Protein 3SL7 (pdb70)

CATH classification: 3.10.580.10

Secondary structure (DSSP, 8-state):
---BGGG--BGGG---B-TTSBHHHHHHHHHHHT-SEEEEE-TT-BEEEEEEHHHHT-----SHHHHHHHHHTTTT-BGGG--BS---EETTSBHHHHHHHHTTSTT-EEEEE-TT-BEEEEEEHHHHHHHHHHHHHT-/---BGGG--BGGG---B-TTSBHHHHHHHHHHHT-SEEEEE-TT-BEEEEEEHHHHT-----SHHHHHHHHHTTTT-BGGG--BS---B-TTSBHHHHHHHHTTSTT-EEEEE-TT-BEEEEEEHHHHHHHHHHHHS--

Radius of gyration: 19.58 Å; Cα contacts (8 Å, |Δi|>4): 532; chains: 2; bounding box: 49×33×56 Å

Nearest PDB structures (foldseek):
  3sl7-assembly1_B  TM=1.000E+00  e=7.148E-30  Arabidopsis thaliana
  2ya3-assembly1_E  TM=7.369E-01  e=1.990E-08  Rattus norvegicus
  2uv4-assembly1_A  TM=7.240E-01  e=1.148E-08  Homo sapiens
  2uv6-assembly1_A-2  TM=7.244E-01  e=2.283E-08  Homo sapiens
  6b1u-assembly2_F  TM=7.411E-01  e=8.433E-08  Homo sapiens

Sequence (278 aa):
TGYTVGDFTPRQNLHVVKPSTSVDDALELLVEKKVTGLPVIDDNWTLVGVVSDYDLLALTWKTFNELQKLISKTYGKVVGDLTPSPLVVRDSTNLEDAARLLLETKFRRLPVVDADGKLIGILTRGNVVRAALQIKRNATGYTVGDFTPRQNLHVVKPSTSVDDALELLVEKKVTGLPVIDDNWTLVGVVSDYDLLALTWKTFNELQKLISKTYGKVVGDLTPSPLVVRDSTNLEDAARLLLETKFRRLPVVDADGKLIGILTRGNVVRAALQIKRNA

InterPro domains:
  IPR000644 CBS domain [PF00571] (79-133)
  IPR000644 CBS domain [PF00571] (173-227)
  IPR000644 CBS domain [PS51371] (83-145)
  IPR000644 CBS domain [PS51371] (177-234)
  IPR000644 CBS domain [SM00116] (88-136)
  IPR000644 CBS domain [SM00116] (180-228)
  IPR046342 CBS domain superfamily [G3DSA:3.10.580.10] (74-234)
  IPR046342 CBS domain superfamily [SSF54631] (74-226)
  IPR051462 CBS domain-containing protein [PTHR48108] (15-233)

Foldseek 3Di:
DAAFQLVFFFPVLADEAEQAAQLVVVVVSCVVSVHFKHFYAHPVQQGFGMAGVCQSQVCPDDDVVSSVVSVVPRPPHGNNVRGTPDAAAERRHHLVVLLVVLVVGPRSKHFYADPRNGGGGIGHNVRSVVVVVVVVVVD/DAAFQLVFFFPVLADEAEQAAQLVVVVVSCVVSVHFKHFYAHPVQQGFGMAGVCQSQDCPDDDVVSSVVSVVPSPPHGNNVRGTPDAAAERRHHLVVLLVVLVVGPRSKHFYAYPVNGGGGIGHNVRSVVVVVVVVVDD

Organism: Arabidopsis thaliana (NCBI:txid3702)

B-factor: mean 43.39, std 17.84, range [3.12, 130.67]

Solvent-accessible surface area: 13903 Å² total

Structure (mmCIF, N/CA/C/O backbone):
data_3SL7
#
_entry.id   3SL7
#
_cell.length_a   73.045
_cell.length_b   73.045
_cell.length_c   253.453
_cell.angle_alpha   90.00
_cell.angle_beta   90.00
_cell.angle_gamma   120.00
#
_symmetry.space_group_name_H-M   'P 65 2 2'
#
loop_
_entity.id
_entity.type
_entity.pdbx_description
1 polymer 'CBS domain-containing protein CBSX2'
2 non-polymer 'ACETATE ION'
3 non-polymer GLYCEROL
4 water water
#
loop_
_atom_site.group_PDB
_atom_site.id
_atom_site.type_symbol
_atom_site.label_atom_id
_atom_site.label_alt_id
_atom_site.label_comp_id
_atom_site.label_asym_id
_atom_site.label_entity_id
_atom_site.label_seq_id
_atom_site.pdbx_PDB_ins_code
_atom_site.Cartn_x
_atom_site.Cartn_y
_atom_site.Cartn_z
_atom_site.occupancy
_atom_site.B_iso_or_equiv
_atom_site.auth_seq_id
_atom_site.auth_comp_id
_atom_site.auth_asym_id
_atom_site.auth_atom_id
_atom_site.pdbx_PDB_model_num
ATOM 1 N N . THR A 1 2 ? 33.111 25.653 89.708 1.00 53.22 75 THR A N 1
ATOM 2 C CA . THR A 1 2 ? 31.773 26.032 89.278 1.00 63.43 75 THR A CA 1
ATOM 3 C C . THR A 1 2 ? 30.857 26.367 90.447 1.00 64.24 75 THR A C 1
ATOM 4 O O . THR A 1 2 ? 30.723 25.578 91.384 1.00 66.56 75 THR A O 1
ATOM 5 N N . GLY A 1 3 ? 30.218 27.536 90.384 1.00 52.76 76 GLY A N 1
ATOM 6 C CA . GLY A 1 3 ? 29.354 28.017 91.455 1.00 32.02 76 GLY A CA 1
ATOM 7 C C . GLY A 1 3 ? 30.056 29.124 92.226 1.00 43.78 76 GLY A C 1
ATOM 8 O O . GLY A 1 3 ? 31.206 29.468 91.940 1.00 35.65 76 GLY A O 1
ATOM 9 N N . TYR A 1 4 ? 29.384 29.685 93.221 1.00 39.16 77 TYR A N 1
ATOM 10 C CA . TYR A 1 4 ? 29.997 30.756 93.999 1.00 36.41 77 TYR A CA 1
ATOM 11 C C . TYR A 1 4 ? 31.118 30.254 94.918 1.00 30.58 77 TYR A C 1
ATOM 12 O O . TYR A 1 4 ? 31.228 29.062 95.197 1.00 27.82 77 TYR A O 1
ATOM 21 N N . THR A 1 5 ? 31.962 31.173 95.366 1.00 25.86 78 THR A N 1
ATOM 22 C CA . THR A 1 5 ? 33.072 30.813 96.224 1.00 27.63 78 THR A CA 1
ATOM 23 C C . THR A 1 5 ? 33.018 31.631 97.524 1.00 30.39 78 THR A C 1
ATOM 24 O O . THR A 1 5 ? 32.323 32.645 97.610 1.00 23.50 78 THR A O 1
ATOM 28 N N . VAL A 1 6 ? 33.762 31.192 98.528 1.00 26.39 79 VAL A N 1
ATOM 29 C CA . VAL A 1 6 ? 33.839 31.927 99.784 1.00 19.59 79 VAL A CA 1
ATOM 30 C C . VAL A 1 6 ? 34.162 33.400 99.532 1.00 28.78 79 VAL A C 1
ATOM 31 O O . VAL A 1 6 ? 33.549 34.287 100.117 1.00 24.86 79 VAL A O 1
ATOM 35 N N . GLY A 1 7 ? 35.118 33.663 98.645 1.00 30.92 80 GLY A N 1
ATOM 36 C CA . GLY A 1 7 ? 35.573 35.025 98.426 1.00 27.77 80 GLY A CA 1
ATOM 37 C C . GLY A 1 7 ? 34.474 35.970 97.993 1.00 22.45 80 GLY A C 1
ATOM 38 O O . GLY A 1 7 ? 34.567 37.184 98.178 1.00 30.28 80 GLY A O 1
ATOM 39 N N . ASP A 1 8 ? 33.429 35.408 97.400 1.00 24.84 81 ASP A N 1
ATOM 40 C CA . ASP A 1 8 ? 32.309 36.210 96.911 1.00 29.74 81 ASP A CA 1
ATOM 41 C C . ASP A 1 8 ? 31.433 36.759 98.039 1.00 39.82 81 ASP A C 1
ATOM 42 O O . ASP A 1 8 ? 30.735 37.756 97.850 1.00 28.28 81 ASP A O 1
ATOM 47 N N . PHE A 1 9 ? 31.454 36.110 99.199 1.00 30.32 82 PHE A N 1
ATOM 48 C CA . PHE A 1 9 ? 30.511 36.465 100.270 1.00 25.63 82 PHE A CA 1
ATOM 49 C C . PHE A 1 9 ? 31.087 36.553 101.675 1.00 30.86 82 PHE A C 1
ATOM 50 O O . PHE A 1 9 ? 30.361 36.831 102.624 1.00 29.48 82 PHE A O 1
ATOM 66 N N . THR A 1 11 ? 33.203 37.860 105.005 1.00 24.02 84 THR A N 1
ATOM 67 C CA . THR A 1 11 ? 33.433 39.108 105.694 1.00 21.15 84 THR A CA 1
ATOM 68 C C . THR A 1 11 ? 34.857 39.536 105.406 1.00 27.84 84 THR A C 1
ATOM 69 O O . THR A 1 11 ? 35.797 38.802 105.711 1.00 38.63 84 THR A O 1
ATOM 73 N N . PRO A 1 12 ? 35.023 40.729 104.823 1.00 37.30 85 PRO A N 1
ATOM 74 C CA . PRO A 1 12 ? 36.327 41.296 104.463 1.00 37.05 85 PRO A CA 1
ATOM 75 C C . PRO A 1 12 ? 37.220 41.440 105.685 1.00 36.38 85 PRO A C 1
ATOM 76 O O . PRO A 1 12 ? 36.716 41.546 106.799 1.00 33.03 85 PRO A O 1
ATOM 80 N N . ARG A 1 13 ? 38.528 41.451 105.464 1.00 36.65 86 ARG A N 1
ATOM 81 C CA . ARG A 1 13 ? 39.513 41.644 106.522 1.00 40.69 86 ARG A CA 1
ATOM 82 C C . ARG A 1 13 ? 39.198 42.901 107.330 1.00 44.84 86 ARG A C 1
ATOM 83 O O . ARG A 1 13 ? 39.334 42.912 108.552 1.00 43.26 86 ARG A O 1
ATOM 91 N N . GLN A 1 14 ? 38.770 43.959 106.646 1.00 43.54 87 GLN A N 1
ATOM 92 C CA . GLN A 1 14 ? 38.564 45.248 107.304 1.00 45.14 87 GLN A CA 1
ATOM 93 C C . GLN A 1 14 ? 37.447 45.202 108.336 1.00 42.93 87 GLN A C 1
ATOM 94 O O . GLN A 1 14 ? 37.345 46.089 109.180 1.00 47.39 87 GLN A O 1
ATOM 100 N N . ASN A 1 15 ? 36.620 44.164 108.279 1.00 37.83 88 ASN A N 1
ATOM 101 C CA . ASN A 1 15 ? 35.528 44.034 109.237 1.00 32.56 88 ASN A CA 1
ATOM 102 C C . ASN A 1 15 ? 35.761 42.945 110.279 1.00 44.49 88 ASN A C 1
ATOM 103 O O . ASN A 1 15 ? 34.867 42.622 111.057 1.00 51.02 88 ASN A O 1
ATOM 108 N N . LEU A 1 16 ? 36.967 42.387 110.299 1.00 35.63 89 LEU A N 1
ATOM 109 C CA . LEU A 1 16 ? 37.309 41.374 111.292 1.00 36.88 89 LEU A CA 1
ATOM 110 C C . LEU A 1 16 ? 37.619 42.025 112.624 1.00 43.28 89 LEU A C 1
ATOM 111 O O . LEU A 1 16 ? 38.028 43.188 112.683 1.00 40.67 89 LEU A O 1
ATOM 116 N N . HIS A 1 17 ? 37.415 41.259 113.689 1.00 31.17 90 HIS A N 1
ATOM 117 C CA . HIS A 1 17 ? 37.856 41.655 115.014 1.00 38.62 90 HIS A CA 1
ATOM 118 C C . HIS A 1 17 ? 38.796 40.570 115.502 1.00 42.09 90 HIS A C 1
ATOM 119 O O . HIS A 1 17 ? 38.386 39.427 115.700 1.00 51.44 90 HIS A O 1
ATOM 126 N N . VAL A 1 18 ? 40.068 40.919 115.653 1.00 27.79 91 VAL A N 1
ATOM 127 C CA . VAL A 1 18 ? 41.083 39.927 115.952 1.00 30.67 91 VAL A CA 1
ATOM 128 C C . VAL A 1 18 ? 41.698 40.194 117.307 1.00 36.62 91 VAL A C 1
ATOM 129 O O . VAL A 1 18 ? 41.684 41.325 117.790 1.00 29.39 91 VAL A O 1
ATOM 133 N N . VAL A 1 19 ? 42.215 39.136 117.922 1.00 25.76 92 VAL A N 1
ATOM 134 C CA . VAL A 1 19 ? 43.084 39.267 119.091 1.00 31.01 92 VAL A CA 1
ATOM 135 C C . VAL A 1 19 ? 44.329 38.431 118.843 1.00 34.11 92 VAL A C 1
ATOM 136 O O . VAL A 1 19 ? 44.418 37.726 117.836 1.00 34.07 92 VAL A O 1
ATOM 140 N N . LYS A 1 20 ? 45.289 38.509 119.756 1.00 26.99 93 LYS A N 1
ATOM 141 C CA . LYS A 1 20 ? 46.491 37.701 119.668 1.00 32.83 93 LYS A CA 1
ATOM 142 C C . LYS A 1 20 ? 46.558 36.762 120.862 1.00 31.79 93 LYS A C 1
ATOM 143 O O . LYS A 1 20 ? 45.815 36.934 121.813 1.00 30.99 93 LYS A O 1
ATOM 149 N N . PRO A 1 21 ? 47.435 35.750 120.806 1.00 26.43 94 PRO A N 1
ATOM 150 C CA . PRO A 1 21 ? 47.527 34.826 121.936 1.00 28.98 94 PRO A CA 1
ATOM 151 C C . PRO A 1 21 ? 47.914 35.577 123.213 1.00 37.93 94 PRO A C 1
ATOM 152 O O . PRO A 1 21 ? 47.591 35.138 124.311 1.00 32.95 94 PRO A O 1
ATOM 156 N N . SER A 1 22 ? 48.573 36.719 123.058 1.00 34.40 95 SER A N 1
ATOM 157 C CA . SER A 1 22 ? 49.024 37.509 124.204 1.00 41.34 95 SER A CA 1
ATOM 158 C C . SER A 1 22 ? 47.964 38.484 124.714 1.00 37.37 95 SER A C 1
ATOM 159 O O . SER A 1 22 ? 48.138 39.125 125.748 1.00 36.82 95 SER A O 1
ATOM 162 N N . THR A 1 23 ? 46.867 38.607 123.989 1.00 26.09 96 THR A N 1
ATOM 163 C CA . THR A 1 23 ? 45.794 39.503 124.404 1.00 31.05 96 THR A CA 1
ATOM 164 C C . THR A 1 23 ? 45.249 39.018 125.737 1.00 39.20 96 THR A C 1
ATOM 165 O O . THR A 1 23 ? 45.014 37.825 125.913 1.00 33.13 96 THR A O 1
ATOM 169 N N . SER A 1 24 ? 45.054 39.929 126.683 1.00 32.34 97 SER A N 1
ATOM 170 C CA . SER A 1 24 ? 44.522 39.522 127.976 1.00 35.75 97 SER A CA 1
ATOM 171 C C . SER A 1 24 ? 43.083 39.083 127.788 1.00 36.77 97 SER A C 1
ATOM 172 O O . SER A 1 24 ? 42.405 39.543 126.871 1.00 31.50 97 SER A O 1
ATOM 175 N N . VAL A 1 25 ? 42.624 38.179 128.644 1.00 35.24 98 VAL A N 1
ATOM 176 C CA . VAL A 1 25 ? 41.256 37.686 128.562 1.00 37.05 98 VAL A CA 1
ATOM 177 C C . VAL A 1 25 ? 40.274 38.840 128.669 1.00 37.31 98 VAL A C 1
ATOM 178 O O . VAL A 1 25 ? 39.273 38.884 127.949 1.00 33.46 98 VAL A O 1
ATOM 182 N N . ASP A 1 26 ? 40.590 39.786 129.548 1.00 35.09 99 ASP A N 1
ATOM 183 C CA . ASP A 1 26 ? 39.750 40.958 129.786 1.00 44.43 99 ASP A CA 1
ATOM 184 C C . ASP A 1 26 ? 39.584 41.791 128.528 1.00 34.53 99 ASP A C 1
ATOM 185 O O . ASP A 1 26 ? 38.472 42.204 128.186 1.00 39.60 99 ASP A O 1
ATOM 190 N N . ASP A 1 27 ? 40.693 42.057 127.844 1.00 34.25 100 ASP A N 1
ATOM 191 C CA . ASP A 1 27 ? 40.621 42.837 126.617 1.00 39.77 100 ASP A CA 1
ATOM 192 C C . ASP A 1 27 ? 39.862 42.108 125.515 1.00 38.30 100 ASP A C 1
ATOM 193 O O . ASP A 1 27 ? 39.135 42.737 124.750 1.00 35.17 100 ASP A O 1
ATOM 198 N N . ALA A 1 28 ? 40.040 40.790 125.429 1.00 36.20 101 ALA A N 1
ATOM 199 C CA . ALA A 1 28 ? 39.297 39.986 124.467 1.00 35.80 101 ALA A CA 1
ATOM 200 C C . ALA A 1 28 ? 37.799 40.050 124.779 1.00 39.53 101 ALA A C 1
ATOM 201 O O . ALA A 1 28 ? 36.980 40.233 123.884 1.00 32.09 101 ALA A O 1
ATOM 203 N N . LEU A 1 29 ? 37.442 39.903 126.051 1.00 35.12 102 LEU A N 1
ATOM 204 C CA . LEU A 1 29 ? 36.044 40.031 126.459 1.00 34.11 102 LEU A CA 1
ATOM 205 C C . LEU A 1 29 ? 35.487 41.398 126.077 1.00 37.93 102 LEU A C 1
ATOM 206 O O . LEU A 1 29 ? 34.383 41.495 125.549 1.00 36.96 102 LEU A O 1
ATOM 211 N N . GLU A 1 30 ? 36.260 42.452 126.335 1.00 34.65 103 GLU A N 1
ATOM 212 C CA . GLU A 1 30 ? 35.832 43.812 126.005 1.00 43.49 103 GLU A CA 1
ATOM 213 C C . GLU A 1 30 ? 35.568 43.952 124.503 1.00 34.49 103 GLU A C 1
ATOM 214 O O . GLU A 1 30 ? 34.577 44.558 124.085 1.00 36.10 103 GLU A O 1
ATOM 220 N N . LEU A 1 31 ? 36.466 43.387 123.704 1.00 38.84 104 LEU A N 1
ATOM 221 C CA . LEU A 1 31 ? 36.344 43.421 122.250 1.00 34.06 104 LEU A CA 1
ATOM 222 C C . LEU A 1 31 ? 35.106 42.664 121.799 1.00 31.28 104 LEU A C 1
ATOM 223 O O . LEU A 1 31 ? 34.376 43.122 120.911 1.00 29.79 104 LEU A O 1
ATOM 228 N N . LEU A 1 32 ? 34.872 41.498 122.404 1.00 31.40 105 LEU A N 1
ATOM 229 C CA . LEU A 1 32 ? 33.666 40.729 122.107 1.00 36.78 105 LEU A CA 1
ATOM 230 C C . LEU A 1 32 ? 32.424 41.572 122.314 1.00 44.20 105 LEU A C 1
ATOM 231 O O . LEU A 1 32 ? 31.582 41.646 121.429 1.00 34.89 105 LEU A O 1
ATOM 236 N N . VAL A 1 33 ? 32.312 42.202 123.481 1.00 33.32 106 VAL A N 1
ATOM 237 C CA . VAL A 1 33 ? 31.093 42.922 123.840 1.00 40.32 106 VAL A CA 1
ATOM 238 C C . VAL A 1 33 ? 30.962 44.233 123.073 1.00 34.37 106 VAL A C 1
ATOM 239 O O . VAL A 1 33 ? 29.860 44.634 122.718 1.00 41.26 106 VAL A O 1
ATOM 243 N N . GLU A 1 34 ? 32.079 44.896 122.802 1.00 26.99 107 GLU A N 1
ATOM 244 C CA . GLU A 1 34 ? 32.032 46.131 122.022 1.00 41.06 107 GLU A CA 1
ATOM 245 C C . GLU A 1 34 ? 31.692 45.891 120.552 1.00 46.24 107 GLU A C 1
ATOM 246 O O . GLU A 1 34 ? 30.912 46.639 119.959 1.00 33.55 107 GLU A O 1
ATOM 252 N N . LYS A 1 35 ? 32.277 44.853 119.963 1.00 32.78 108 LYS A N 1
ATOM 253 C CA . LYS A 1 35 ? 32.012 44.560 118.557 1.00 35.84 108 LYS A CA 1
ATOM 254 C C . LYS A 1 35 ? 30.769 43.689 118.405 1.00 35.36 108 LYS A C 1
ATOM 255 O O . LYS A 1 35 ? 30.322 43.425 117.306 1.00 33.05 108 LYS A O 1
ATOM 261 N N . LYS A 1 36 ? 30.209 43.256 119.528 1.00 33.06 109 LYS A N 1
ATOM 262 C CA . LYS A 1 36 ? 28.989 42.460 119.529 1.00 34.96 109 LYS A CA 1
ATOM 263 C C . LYS A 1 36 ? 29.160 41.161 118.748 1.00 35.20 109 LYS A C 1
ATOM 264 O O . LYS A 1 36 ? 28.312 40.764 117.957 1.00 33.13 109 LYS A O 1
ATOM 270 N N . VAL A 1 37 ? 30.276 40.493 118.978 1.00 27.52 110 VAL A N 1
ATOM 271 C CA . VAL A 1 37 ? 30.465 39.153 118.445 1.00 24.86 110 VAL A CA 1
ATOM 272 C C . VAL A 1 37 ? 30.696 38.178 119.591 1.00 42.47 110 VAL A C 1
ATOM 273 O O . VAL A 1 37 ? 30.982 38.592 120.715 1.00 34.27 110 VAL A O 1
ATOM 277 N N . THR A 1 38 ? 30.573 36.885 119.311 1.00 33.50 111 THR A N 1
ATOM 278 C CA . THR A 1 38 ? 30.750 35.889 120.357 1.00 37.92 111 THR A CA 1
ATOM 279 C C . THR A 1 38 ? 32.035 35.096 120.173 1.00 37.06 111 THR A C 1
ATOM 280 O O . THR A 1 38 ? 32.383 34.270 121.013 1.00 32.32 111 THR A O 1
ATOM 284 N N . GLY A 1 39 ? 32.734 35.337 119.065 1.00 24.73 112 GLY A N 1
ATOM 285 C CA . GLY A 1 39 ? 33.982 34.649 118.821 1.00 24.19 112 GLY A CA 1
ATOM 286 C C . GLY A 1 39 ? 34.934 35.528 118.049 1.00 28.18 112 GLY A C 1
ATOM 287 O O . GLY A 1 39 ? 34.516 36.468 117.374 1.00 25.39 112 GLY A O 1
ATOM 288 N N . LEU A 1 40 ? 36.218 35.219 118.157 1.00 26.13 113 LEU A N 1
ATOM 289 C CA . LEU A 1 40 ? 37.261 36.038 117.551 1.00 27.94 113 LEU A CA 1
ATOM 290 C C . LEU A 1 40 ? 38.339 35.161 116.964 1.00 23.24 113 LEU A C 1
ATOM 291 O O . LEU A 1 40 ? 38.776 34.203 117.610 1.00 28.31 113 LEU A O 1
ATOM 296 N N . PRO A 1 41 ? 38.795 35.494 115.747 1.00 29.94 114 PRO A N 1
ATOM 297 C CA . PRO A 1 41 ? 39.985 34.825 115.234 1.00 28.71 114 PRO A CA 1
ATOM 298 C C . PRO A 1 41 ? 41.191 35.333 115.996 1.00 34.44 114 PRO A C 1
ATOM 299 O O . PRO A 1 41 ? 41.239 36.502 116.388 1.00 25.79 114 PRO A O 1
ATOM 303 N N . VAL A 1 42 ? 42.154 34.453 116.227 1.00 27.54 115 VAL A N 1
ATOM 304 C CA . VAL A 1 42 ? 43.392 34.850 116.868 1.00 24.88 115 VAL A CA 1
ATOM 305 C C . VAL A 1 42 ? 44.510 34.832 115.838 1.00 28.89 115 VAL A C 1
ATOM 306 O O . VAL A 1 42 ? 44.708 33.829 115.150 1.00 27.50 115 VAL A O 1
ATOM 310 N N . ILE A 1 43 ? 45.226 35.942 115.722 1.00 26.23 116 ILE A N 1
ATOM 311 C CA . ILE A 1 43 ? 46.352 36.040 114.807 1.00 33.27 116 ILE A CA 1
ATOM 312 C C . ILE A 1 43 ? 47.636 36.292 115.583 1.00 41.81 116 ILE A C 1
ATOM 313 O O . ILE A 1 43 ? 47.588 36.618 116.772 1.00 35.61 116 ILE A O 1
ATOM 318 N N . ASP A 1 44 ? 48.782 36.135 114.921 1.00 29.78 117 ASP A N 1
ATOM 319 C CA . ASP A 1 44 ? 50.029 36.593 115.505 1.00 35.49 117 ASP A CA 1
ATOM 320 C C . ASP A 1 44 ? 50.351 37.964 114.951 1.00 35.89 117 ASP A C 1
ATOM 321 O O . ASP A 1 44 ? 49.556 38.547 114.208 1.00 38.66 117 ASP A O 1
ATOM 326 N N . ASP A 1 45 ? 51.524 38.473 115.302 1.00 39.49 118 ASP A N 1
ATOM 327 C CA . ASP A 1 45 ? 51.922 39.825 114.930 1.00 46.08 118 ASP A CA 1
ATOM 328 C C . ASP A 1 45 ? 51.909 40.076 113.413 1.00 56.10 118 ASP A C 1
ATOM 329 O O . ASP A 1 45 ? 51.795 41.220 112.969 1.00 62.77 118 ASP A O 1
ATOM 334 N N . ASN A 1 46 ? 52.010 39.011 112.621 1.00 33.99 1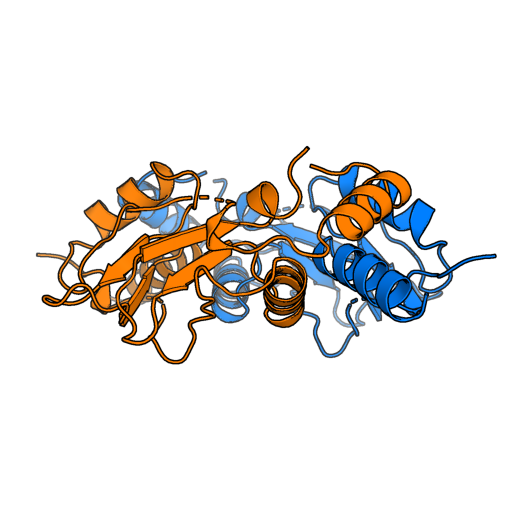19 ASN A N 1
ATOM 335 C CA . ASN A 1 46 ? 52.057 39.138 111.163 1.00 54.15 119 ASN A CA 1
ATOM 336 C C . ASN A 1 46 ? 50.745 38.758 110.476 1.00 51.88 119 ASN A C 1
ATOM 337 O O . ASN A 1 46 ? 50.708 38.533 109.270 1.00 39.31 119 ASN A O 1
ATOM 342 N N . TRP A 1 47 ? 49.673 38.682 111.255 1.00 35.41 120 TRP A N 1
ATOM 343 C CA . TRP A 1 47 ? 48.351 38.366 110.728 1.00 29.81 120 TRP A CA 1
ATOM 344 C C . TRP A 1 47 ? 48.195 36.920 110.286 1.00 28.21 120 TRP A C 1
ATOM 345 O O . TRP A 1 47 ? 47.209 36.567 109.650 1.00 32.42 120 TRP A O 1
ATOM 356 N N . THR A 1 48 ? 49.158 36.081 110.650 1.00 30.32 121 THR A N 1
ATOM 357 C CA . THR A 1 48 ? 48.983 34.646 110.486 1.00 34.33 121 THR A CA 1
ATOM 358 C C . THR A 1 48 ? 47.887 34.180 111.431 1.00 36.00 121 THR A C 1
ATOM 359 O O . THR A 1 48 ? 47.907 34.500 112.629 1.00 32.61 121 THR A O 1
ATOM 363 N N . LEU A 1 49 ? 46.920 33.442 110.894 1.00 25.73 122 LEU A N 1
ATOM 364 C CA . LEU A 1 49 ? 45.828 32.911 111.702 1.00 32.76 122 LEU A CA 1
ATOM 365 C C . LEU A 1 49 ? 46.402 31.795 112.563 1.00 36.74 122 LEU A C 1
ATOM 366 O O . LEU A 1 49 ? 46.972 30.840 112.042 1.00 28.02 122 LEU A O 1
ATOM 371 N N . VAL A 1 50 ? 46.300 31.927 113.883 1.00 25.46 123 VAL A N 1
ATOM 372 C CA . VAL A 1 50 ? 46.864 30.908 114.769 1.00 22.88 123 VAL A CA 1
ATOM 373 C C . VAL A 1 50 ? 45.809 30.159 115.584 1.00 27.39 123 VAL A C 1
ATOM 374 O O . VAL A 1 50 ? 46.082 29.097 116.147 1.00 24.98 123 VAL A O 1
ATOM 378 N N . GLY A 1 51 ? 44.603 30.709 115.637 1.00 25.00 124 GLY A N 1
ATOM 379 C CA . GLY A 1 51 ? 43.544 30.089 116.401 1.00 25.12 124 GLY A CA 1
ATOM 380 C C . GLY A 1 51 ? 42.261 30.877 116.379 1.00 21.55 124 GLY A C 1
ATOM 381 O O . GLY A 1 51 ? 42.132 31.878 115.680 1.00 25.82 124 GLY A O 1
ATOM 382 N N . VAL A 1 52 ? 41.292 30.383 117.133 1.00 19.28 125 VAL A N 1
ATOM 383 C CA . VAL A 1 52 ? 40.024 31.064 117.311 1.00 21.35 125 VAL A CA 1
ATOM 384 C C . VAL A 1 52 ? 39.676 30.953 118.786 1.00 31.90 125 VAL A C 1
ATOM 385 O O . VAL A 1 52 ? 40.108 30.019 119.466 1.00 30.07 125 VAL A O 1
ATOM 389 N N . VAL A 1 53 ? 38.901 31.907 119.285 1.00 25.79 126 VAL A N 1
ATOM 390 C CA . VAL A 1 53 ? 38.513 31.892 120.698 1.00 26.61 126 VAL A CA 1
ATOM 391 C C . VAL A 1 53 ? 37.111 32.453 120.822 1.00 27.46 126 VAL A C 1
ATOM 392 O O . VAL A 1 53 ? 36.744 33.387 120.103 1.00 29.58 126 VAL A O 1
ATOM 396 N N . SER A 1 54 ? 36.314 31.847 121.697 1.00 25.91 127 SER A N 1
ATOM 397 C CA . SER A 1 54 ? 34.927 32.236 121.864 1.00 30.97 127 SER A CA 1
ATOM 398 C C . SER A 1 54 ? 34.625 32.711 123.260 1.00 30.01 127 SER A C 1
ATOM 399 O O . SER A 1 54 ? 35.424 32.499 124.173 1.00 31.42 127 SER A O 1
ATOM 402 N N . ASP A 1 55 ? 33.458 33.333 123.430 1.00 33.93 128 ASP A N 1
ATOM 403 C CA . ASP A 1 55 ? 33.005 33.721 124.765 1.00 36.43 128 ASP A CA 1
ATOM 404 C C . ASP A 1 55 ? 32.987 32.514 125.711 1.00 37.91 128 ASP A C 1
ATOM 405 O O . ASP A 1 55 ? 33.363 32.638 126.865 1.00 38.20 128 ASP A O 1
ATOM 410 N N . TYR A 1 56 ? 32.579 31.350 125.209 1.00 41.27 129 TYR A N 1
ATOM 411 C CA . TYR A 1 56 ? 32.531 30.134 126.024 1.00 39.53 129 TYR A CA 1
ATOM 412 C C . TYR A 1 56 ? 33.920 29.672 126.486 1.00 43.31 129 TYR A C 1
ATOM 413 O O . TYR A 1 56 ? 34.043 28.948 127.473 1.00 46.44 129 TYR A O 1
ATOM 422 N N . ASP A 1 57 ? 34.963 30.100 125.785 1.00 26.31 130 ASP A N 1
ATOM 423 C CA . ASP A 1 57 ? 36.330 29.785 126.191 1.00 26.05 130 ASP A CA 1
ATOM 424 C C . ASP A 1 57 ? 36.798 30.767 127.247 1.00 32.00 130 ASP A C 1
ATOM 425 O O . ASP A 1 57 ? 37.411 30.383 128.239 1.00 36.93 130 ASP A O 1
ATOM 430 N N . LEU A 1 58 ? 36.514 32.044 127.014 1.00 29.94 131 LEU A N 1
ATOM 431 C CA . LEU A 1 58 ? 36.979 33.112 127.884 1.00 40.94 131 LEU A CA 1
ATOM 432 C C . LEU A 1 58 ? 36.263 33.119 129.237 1.00 41.52 131 LEU A C 1
ATOM 433 O O . LEU A 1 58 ? 36.819 33.576 130.232 1.00 37.38 131 LEU A O 1
ATOM 438 N N . LEU A 1 59 ? 35.039 32.598 129.284 1.00 34.31 132 LEU A N 1
ATOM 439 C CA . LEU A 1 59 ? 34.255 32.630 130.522 1.00 36.18 132 LEU A CA 1
ATOM 440 C C . LEU A 1 59 ? 33.947 31.239 131.066 1.00 35.18 132 LEU A C 1
ATOM 441 O O . LEU A 1 59 ? 32.929 31.032 131.712 1.00 71.19 132 LEU A O 1
ATOM 446 N N . ALA A 1 60 ? 34.826 30.284 130.783 1.00 44.80 133 ALA A N 1
ATOM 447 C CA . ALA A 1 60 ? 34.620 28.923 131.233 1.00 56.62 133 ALA A CA 1
ATOM 448 C C . ALA A 1 60 ? 34.970 28.827 132.707 1.00 75.19 133 ALA A C 1
ATOM 449 O O . ALA A 1 60 ? 34.086 28.627 133.543 1.00 68.49 133 ALA A O 1
ATOM 451 N N . LEU A 1 61 ? 36.258 28.995 133.008 1.00 91.61 134 LEU A N 1
ATOM 452 C CA . LEU A 1 61 ? 36.801 28.890 134.368 1.00 108.93 134 LEU A CA 1
ATOM 453 C C . LEU A 1 61 ? 35.780 28.457 135.423 1.00 107.78 134 LEU A C 1
ATOM 454 O O . LEU A 1 61 ? 35.851 27.348 135.957 1.00 97.72 134 LEU A O 1
ATOM 456 N N . THR A 1 81 ? 29.134 28.276 131.023 1.00 51.59 154 THR A N 1
ATOM 457 C CA . THR A 1 81 ? 27.984 29.161 130.844 1.00 77.69 154 THR A CA 1
ATOM 458 C C . THR A 1 81 ? 27.480 29.710 132.178 1.00 79.36 154 THR A C 1
ATOM 459 O O . THR A 1 81 ? 26.844 28.990 132.949 1.00 80.15 154 THR A O 1
ATOM 463 N N . TRP A 1 82 ? 27.774 30.981 132.451 1.00 61.74 155 TRP A N 1
ATOM 464 C CA . TRP A 1 82 ? 27.244 31.646 133.642 1.00 56.44 155 TRP A CA 1
ATOM 465 C C . TRP A 1 82 ? 25.722 31.743 133.574 1.00 51.42 155 TRP A C 1
ATOM 466 O O . TRP A 1 82 ? 25.154 31.958 132.501 1.00 58.25 155 TRP A O 1
ATOM 477 N N . LYS A 1 83 ? 25.066 31.580 134.718 1.00 46.41 156 LYS A N 1
ATOM 478 C CA . LYS A 1 83 ? 23.608 31.557 134.761 1.00 57.01 156 LYS A CA 1
ATOM 479 C C . LYS A 1 83 ? 23.025 32.663 135.637 1.00 65.28 156 LYS A C 1
ATOM 480 O O . LYS A 1 83 ? 21.818 32.916 135.614 1.00 56.84 156 LYS A O 1
ATOM 486 N N . THR A 1 84 ? 23.885 33.318 136.409 1.00 45.62 157 THR A N 1
ATOM 487 C CA . THR A 1 84 ? 23.471 34.467 137.195 1.00 36.32 157 THR A CA 1
ATOM 488 C C . THR A 1 84 ? 24.545 35.531 137.128 1.00 40.85 157 THR A C 1
ATOM 489 O O . THR A 1 84 ? 25.696 35.233 136.826 1.00 44.23 157 THR A O 1
ATOM 493 N N . PHE A 1 85 ? 24.181 36.768 137.449 1.00 32.11 158 PHE A N 1
ATOM 494 C CA . PHE A 1 85 ? 25.162 37.844 137.465 1.00 26.70 158 PHE A CA 1
ATOM 495 C C . PHE A 1 85 ? 26.279 37.590 138.473 1.00 35.50 158 PHE A C 1
ATOM 496 O O . PHE A 1 85 ? 27.450 37.901 138.224 1.00 31.98 158 PHE A O 1
ATOM 504 N N . ASN A 1 86 ? 25.925 37.035 139.627 1.00 28.04 159 ASN A N 1
ATOM 505 C CA . ASN A 1 86 ? 26.943 36.717 140.615 1.00 31.42 159 ASN A CA 1
ATOM 506 C C . ASN A 1 86 ? 27.982 35.717 140.094 1.00 35.67 159 ASN A C 1
ATOM 507 O O . ASN A 1 86 ? 29.181 35.893 140.313 1.00 34.18 159 ASN A O 1
ATOM 512 N N . GLU A 1 87 ? 27.525 34.680 139.392 1.00 41.35 160 GLU A N 1
ATOM 513 C CA . GLU A 1 87 ? 28.435 33.697 138.801 1.00 41.49 160 GLU A CA 1
ATOM 514 C C . GLU A 1 87 ? 29.317 34.364 137.758 1.00 35.60 160 GLU A C 1
ATOM 515 O O . GLU A 1 87 ? 30.508 34.085 137.661 1.00 41.04 160 GLU A O 1
ATOM 521 N N . LEU A 1 88 ? 28.716 35.258 136.986 1.00 36.80 161 LEU A N 1
ATOM 522 C CA . LEU A 1 88 ? 29.441 36.001 135.966 1.00 38.81 161 LEU A CA 1
ATOM 523 C C . LEU A 1 88 ? 30.543 36.848 136.589 1.00 45.75 161 LEU A C 1
ATOM 524 O O . LEU A 1 88 ? 31.680 36.854 136.110 1.00 39.68 161 LEU A O 1
ATOM 529 N N . GLN A 1 89 ? 30.211 37.566 137.658 1.00 37.83 162 GLN A N 1
ATOM 530 C CA . GLN A 1 89 ? 31.210 38.380 138.344 1.00 34.72 162 GLN A CA 1
ATOM 531 C C . GLN A 1 89 ? 32.344 37.523 138.894 1.00 41.21 162 GLN A C 1
ATOM 532 O O . GLN A 1 89 ? 33.507 37.933 138.880 1.00 43.36 162 GLN A O 1
ATOM 538 N N . LYS A 1 90 ? 32.007 36.333 139.383 1.00 40.56 163 LYS A N 1
ATOM 539 C CA . LYS A 1 90 ? 33.038 35.404 139.836 1.00 37.75 163 LYS A CA 1
ATOM 540 C C . LYS A 1 90 ? 33.987 35.083 138.689 1.00 53.48 163 LYS A C 1
ATOM 541 O O . LYS A 1 90 ? 35.203 35.102 138.859 1.00 50.03 163 LYS A O 1
ATOM 547 N N . LEU A 1 91 ? 33.427 34.787 137.521 1.00 47.76 164 LEU A N 1
ATOM 548 C CA . LEU A 1 91 ? 34.234 34.466 136.348 1.00 39.04 164 LEU A CA 1
ATOM 549 C C . LEU A 1 91 ? 35.091 35.659 135.975 1.00 44.02 164 LEU A C 1
ATOM 550 O O . LEU A 1 91 ? 36.302 35.535 135.784 1.00 50.38 164 LEU A O 1
ATOM 555 N N . ILE A 1 92 ? 34.459 36.823 135.875 1.00 36.93 165 ILE A N 1
ATOM 556 C CA . ILE A 1 92 ? 35.182 38.027 135.491 1.00 37.65 165 ILE A CA 1
ATOM 557 C C . ILE A 1 92 ? 36.328 38.302 136.462 1.00 49.71 165 ILE A C 1
ATOM 558 O O . ILE A 1 92 ? 37.384 38.784 136.063 1.00 55.17 165 ILE A O 1
ATOM 563 N N . SER A 1 93 ? 36.128 37.985 137.736 1.00 49.99 166 SER A N 1
ATOM 564 C CA . SER A 1 93 ? 37.166 38.259 138.728 1.00 46.73 166 SER A CA 1
ATOM 565 C C . SER A 1 93 ? 38.394 37.382 138.503 1.00 65.73 166 SER A C 1
ATOM 566 O O . SER A 1 93 ? 39.519 37.792 138.783 1.00 86.47 166 SER A O 1
ATOM 569 N N . LYS A 1 94 ? 38.174 36.183 137.974 1.00 51.26 167 LYS A N 1
ATOM 570 C CA . LYS A 1 94 ? 39.249 35.210 137.792 1.00 52.49 167 LYS A CA 1
ATOM 571 C C . LYS A 1 94 ? 39.981 35.302 136.447 1.00 66.86 167 LYS A C 1
ATOM 572 O O . LYS A 1 94 ? 40.845 34.469 136.157 1.00 65.26 167 LYS A O 1
ATOM 578 N N . THR A 1 95 ? 39.645 36.311 135.640 1.00 50.62 168 THR A N 1
ATOM 579 C CA . THR A 1 95 ? 40.248 36.489 134.316 1.00 51.19 168 THR A CA 1
ATOM 580 C C . THR A 1 95 ? 41.593 37.205 134.388 1.00 50.74 168 THR A C 1
ATOM 581 O O . THR A 1 95 ? 42.417 37.105 133.474 1.00 57.93 168 THR A O 1
ATOM 585 N N . TYR A 1 96 ? 41.803 37.942 135.472 1.00 50.97 169 TYR A N 1
ATOM 586 C CA . TYR A 1 96 ? 43.032 38.710 135.650 1.00 54.48 169 TYR A CA 1
ATOM 587 C C . TYR A 1 96 ? 44.290 37.870 135.433 1.00 53.38 169 TYR A C 1
ATOM 588 O O . TYR A 1 96 ? 44.399 36.754 135.938 1.00 51.26 169 TYR A O 1
ATOM 597 N N . GLY A 1 97 ? 45.235 38.416 134.673 1.00 50.53 170 GLY A N 1
ATOM 598 C CA . GLY A 1 97 ? 46.479 37.726 134.411 1.00 52.23 170 GLY A CA 1
ATOM 599 C C . GLY A 1 97 ? 46.373 36.594 133.404 1.00 52.94 170 GLY A C 1
ATOM 600 O O . GLY A 1 97 ? 47.385 36.000 133.065 1.00 43.85 170 GLY A O 1
ATOM 601 N N . LYS A 1 98 ? 45.168 36.279 132.933 1.00 43.48 171 LYS A N 1
ATOM 602 C CA . LYS A 1 98 ? 45.029 35.207 131.945 1.00 39.97 171 LYS A CA 1
ATOM 603 C C . LYS A 1 98 ? 45.083 35.775 130.536 1.00 46.60 171 LYS A C 1
ATOM 604 O O . LYS A 1 98 ? 44.736 36.939 130.320 1.00 31.74 171 LYS A O 1
ATOM 610 N N . VAL A 1 99 ? 45.534 34.959 129.587 1.00 34.99 172 VAL A N 1
ATOM 611 C CA . VAL A 1 99 ? 45.634 35.407 128.200 1.00 34.16 172 VAL A CA 1
ATOM 612 C C . VAL A 1 99 ? 44.881 34.502 127.228 1.00 43.21 172 VAL A C 1
ATOM 613 O O . VAL A 1 99 ? 44.609 33.337 127.516 1.00 32.75 172 VAL A O 1
ATOM 617 N N . VAL A 1 100 ? 44.576 35.047 126.057 1.00 30.80 173 VAL A N 1
ATOM 618 C CA . VAL A 1 100 ? 43.848 34.308 125.033 1.00 33.08 173 VAL A CA 1
ATOM 619 C C . VAL A 1 100 ? 44.551 33.005 124.671 1.00 30.54 173 VAL A C 1
ATOM 620 O O . VAL A 1 100 ? 43.910 31.973 124.562 1.00 33.10 173 VAL A O 1
ATOM 624 N N . GLY A 1 101 ? 45.865 33.063 124.476 1.00 28.99 174 GLY A N 1
ATOM 625 C CA . GLY A 1 101 ? 46.630 31.890 124.098 1.00 32.19 174 GLY A CA 1
ATOM 626 C C . GLY A 1 101 ? 46.264 30.648 124.897 1.00 47.56 174 GLY A C 1
ATOM 627 O O . GLY A 1 101 ? 46.144 29.567 124.336 1.00 30.86 174 GLY A O 1
ATOM 628 N N . ASP A 1 102 ? 46.085 30.786 126.210 1.00 30.51 175 ASP A N 1
ATOM 629 C CA . ASP A 1 102 ? 45.795 29.620 127.037 1.00 26.51 175 ASP A CA 1
ATOM 630 C C . ASP A 1 102 ? 44.443 28.994 126.697 1.00 32.65 175 ASP A C 1
ATOM 631 O O . ASP A 1 102 ? 44.259 27.786 126.844 1.00 29.43 175 ASP A O 1
ATOM 636 N N . LEU A 1 103 ? 43.503 29.809 126.231 1.00 25.32 176 LEU A N 1
ATOM 637 C CA . LEU A 1 103 ? 42.101 29.395 126.158 1.00 31.05 176 LEU A CA 1
ATOM 638 C C . LEU A 1 103 ? 41.615 29.166 124.741 1.00 27.29 176 LEU A C 1
ATOM 639 O O . LEU A 1 103 ? 40.511 28.672 124.524 1.00 25.21 176 LEU A O 1
ATOM 652 N N . THR A 1 105 ? 41.485 27.904 120.666 1.00 26.86 178 THR A N 1
ATOM 653 C CA . THR A 1 105 ? 41.569 26.671 119.917 1.00 28.14 178 THR A CA 1
ATOM 654 C C . THR A 1 105 ? 42.529 26.926 118.779 1.00 27.85 178 THR A C 1
ATOM 655 O O . THR A 1 105 ? 42.261 27.756 117.912 1.00 32.97 178 THR A O 1
ATOM 659 N N . PRO A 1 106 ? 43.673 26.235 118.794 1.00 26.25 179 PRO A N 1
ATOM 660 C CA . PRO A 1 106 ? 44.700 26.478 117.793 1.00 32.43 179 PRO A CA 1
ATOM 661 C C . PRO A 1 106 ? 44.355 25.734 116.497 1.00 28.86 179 PRO A C 1
ATOM 662 O O . PRO A 1 106 ? 43.553 24.800 116.531 1.00 26.10 179 PRO A O 1
ATOM 666 N N . SER A 1 107 ? 44.922 26.169 115.382 1.00 35.34 180 SER A N 1
ATOM 667 C CA . SER A 1 107 ? 44.861 25.377 114.156 1.00 33.34 180 SER A CA 1
ATOM 668 C C . SER A 1 107 ? 43.416 25.068 113.758 1.00 23.21 180 SER A C 1
ATOM 669 O O . SER A 1 107 ? 43.071 23.911 113.527 1.00 35.04 180 SER A O 1
ATOM 672 N N . PRO A 1 108 ? 42.552 26.099 113.723 1.00 32.71 181 PRO A N 1
ATOM 673 C CA . PRO A 1 108 ? 41.136 25.849 113.429 1.00 32.09 181 PRO A CA 1
ATOM 674 C C . PRO A 1 108 ? 40.942 25.468 111.965 1.00 30.67 181 PRO A C 1
ATOM 675 O O . PRO A 1 108 ? 41.883 25.589 111.166 1.00 27.04 181 PRO A O 1
ATOM 679 N N . LEU A 1 109 ? 39.742 24.993 111.644 1.00 35.20 182 LEU A N 1
ATOM 680 C CA . LEU A 1 109 ? 39.328 24.783 110.271 1.00 44.19 182 LEU A CA 1
ATOM 681 C C . LEU A 1 109 ? 39.338 26.113 109.568 1.00 25.53 182 LEU A C 1
ATOM 682 O O . LEU A 1 109 ? 38.794 27.092 110.076 1.00 37.86 182 LEU A O 1
ATOM 687 N N . VAL A 1 110 ? 39.947 26.150 108.386 1.00 36.04 183 VAL A N 1
ATOM 688 C CA . VAL A 1 110 ? 39.882 27.347 107.556 1.00 22.59 183 VAL A CA 1
ATOM 689 C C . VAL A 1 110 ? 39.532 27.033 106.100 1.00 30.22 183 VAL A C 1
ATOM 690 O O . VAL A 1 110 ? 39.621 25.885 105.647 1.00 32.56 183 VAL A O 1
ATOM 694 N N . VAL A 1 111 ? 39.139 28.066 105.364 1.00 29.18 184 VAL A N 1
ATOM 695 C CA . VAL A 1 111 ? 38.893 27.918 103.941 1.00 21.84 184 VAL A CA 1
ATOM 696 C C . VAL A 1 111 ? 39.715 28.964 103.213 1.00 28.26 184 VAL A C 1
ATOM 697 O O . VAL A 1 111 ? 40.372 29.794 103.844 1.00 23.84 184 VAL A O 1
ATOM 701 N N . ARG A 1 112 ? 39.701 28.894 101.885 1.00 28.86 185 ARG A N 1
ATOM 702 C CA . ARG A 1 112 ? 40.363 29.881 101.047 1.00 27.21 185 ARG A CA 1
ATOM 703 C C . ARG A 1 112 ? 39.270 30.709 100.364 1.00 22.10 185 ARG A C 1
ATOM 704 O O . ARG A 1 112 ? 38.112 30.306 100.365 1.00 27.00 185 ARG A O 1
ATOM 712 N N . ASP A 1 113 ? 39.606 31.854 99.770 1.00 24.70 186 ASP A N 1
ATOM 713 C CA . ASP A 1 113 ? 38.558 32.603 99.078 1.00 31.18 186 ASP A CA 1
ATOM 714 C C . ASP A 1 113 ? 38.015 31.840 97.864 1.00 35.90 186 ASP A C 1
ATOM 715 O O . ASP A 1 113 ? 36.890 32.078 97.422 1.00 27.85 186 ASP A O 1
ATOM 720 N N . SER A 1 114 ? 38.815 30.907 97.347 1.00 23.07 187 SER A N 1
ATOM 721 C CA . SER A 1 114 ? 38.443 30.112 96.181 1.00 30.50 187 SER A CA 1
ATOM 722 C C . SER A 1 114 ? 37.595 28.908 96.558 1.00 29.53 187 SER A C 1
ATOM 723 O O . SER A 1 114 ? 37.077 28.218 95.692 1.00 30.43 187 SER A O 1
ATOM 726 N N . THR A 1 115 ? 37.457 28.654 97.853 1.00 31.26 188 THR A N 1
ATOM 727 C CA . THR A 1 115 ? 36.677 27.513 98.309 1.00 30.19 188 THR A CA 1
ATOM 728 C C . THR A 1 115 ? 35.242 27.630 97.831 1.00 28.43 188 THR A C 1
ATOM 729 O O . THR A 1 115 ? 34.641 28.693 97.910 1.00 32.71 188 THR A O 1
ATOM 733 N N . ASN A 1 116 ? 34.715 26.526 97.312 1.00 34.49 189 ASN A N 1
ATOM 734 C CA . ASN A 1 116 ? 33.334 26.457 96.861 1.00 32.04 189 ASN A CA 1
ATOM 735 C C . ASN A 1 116 ? 32.389 26.809 98.005 1.00 32.32 189 ASN A C 1
ATOM 736 O O . ASN A 1 116 ? 32.535 26.313 99.117 1.00 32.25 189 ASN A O 1
ATOM 741 N N . LEU A 1 117 ? 31.433 27.689 97.733 1.00 34.15 190 LEU A N 1
ATOM 742 C CA . LEU A 1 117 ? 30.554 28.203 98.783 1.00 29.97 190 LEU A CA 1
ATOM 743 C C . LEU A 1 117 ? 29.757 27.100 99.464 1.00 30.00 190 LEU A C 1
ATOM 744 O O . LEU A 1 117 ? 29.625 27.100 100.689 1.00 32.62 190 LEU A O 1
ATOM 749 N N . GLU A 1 118 ? 29.213 26.171 98.683 1.00 27.57 191 GLU A N 1
ATOM 750 C CA . GLU A 1 118 ? 28.432 25.068 99.248 1.00 29.99 191 GLU A CA 1
ATOM 751 C C . GLU A 1 118 ? 29.278 24.174 100.149 1.00 34.43 191 GLU A C 1
ATOM 752 O O . GLU A 1 118 ? 28.806 23.720 101.180 1.00 31.23 191 GLU A O 1
ATOM 758 N N . ASP A 1 119 ? 30.517 23.902 99.748 1.00 30.61 192 ASP A N 1
ATOM 759 C CA . ASP A 1 119 ? 31.430 23.151 100.602 1.00 39.12 192 ASP A CA 1
ATOM 760 C C . ASP A 1 119 ? 31.672 23.916 101.901 1.00 30.55 192 ASP A C 1
ATOM 761 O O . ASP A 1 119 ? 31.584 23.351 102.985 1.00 36.14 192 ASP A O 1
ATOM 766 N N . ALA A 1 120 ? 31.979 25.204 101.782 1.00 25.85 193 ALA A N 1
ATOM 767 C CA . ALA A 1 120 ? 32.251 26.017 102.957 1.00 32.69 193 ALA A CA 1
ATOM 768 C C . ALA A 1 120 ? 31.035 26.071 103.874 1.00 28.96 193 ALA A C 1
ATOM 769 O O . ALA A 1 120 ? 31.158 25.988 105.090 1.00 32.42 193 ALA A O 1
ATOM 771 N N . ALA A 1 121 ? 29.851 26.181 103.288 1.00 26.62 194 ALA A N 1
ATOM 772 C CA . ALA A 1 121 ? 28.633 26.254 104.078 1.00 30.38 194 ALA A CA 1
ATOM 773 C C . ALA A 1 121 ? 28.477 25.013 104.962 1.00 41.02 194 ALA A C 1
ATOM 774 O O . ALA A 1 121 ? 28.133 25.109 106.139 1.00 35.45 194 ALA A O 1
ATOM 776 N N . ARG A 1 122 ? 28.738 23.850 104.377 1.00 36.54 195 ARG A N 1
ATOM 777 C CA . ARG A 1 122 ? 28.676 22.578 105.082 1.00 42.15 195 ARG A CA 1
ATOM 778 C C . ARG A 1 122 ? 29.607 22.589 106.291 1.00 35.78 195 ARG A C 1
ATOM 779 O O . ARG A 1 122 ? 29.235 22.170 107.385 1.00 39.10 195 ARG A O 1
ATOM 787 N N . LEU A 1 123 ? 30.823 23.082 106.074 1.00 34.55 196 LEU A N 1
ATOM 788 C CA . LEU A 1 123 ? 31.856 23.106 107.099 1.00 37.09 196 LEU A CA 1
ATOM 789 C C . LEU A 1 123 ? 31.496 23.993 108.271 1.00 31.35 196 LEU A C 1
ATOM 790 O O . LEU A 1 123 ? 31.818 23.669 109.409 1.00 42.61 196 LEU A O 1
ATOM 795 N N . LEU A 1 124 ? 30.871 25.133 107.992 1.00 36.51 197 LEU A N 1
ATOM 796 C CA . LEU A 1 124 ? 30.457 26.041 109.057 1.00 40.26 197 LEU A CA 1
ATOM 797 C C . LEU A 1 124 ? 29.823 25.255 110.180 1.00 40.14 197 LEU A C 1
ATOM 798 O O . LEU A 1 124 ? 30.044 25.532 111.354 1.00 52.85 197 LEU A O 1
ATOM 803 N N . LEU A 1 125 ? 29.015 24.274 109.806 1.00 45.72 198 LEU A N 1
ATOM 804 C CA . LEU A 1 125 ? 28.257 23.520 110.791 1.00 42.98 198 LEU A CA 1
ATOM 805 C C . LEU A 1 125 ? 29.065 22.412 111.462 1.00 53.58 198 LEU A C 1
ATOM 806 O O . LEU A 1 125 ? 28.590 21.778 112.401 1.00 51.43 198 LEU A O 1
ATOM 811 N N . GLU A 1 126 ? 30.282 22.173 110.992 1.00 59.82 199 GLU A N 1
ATOM 812 C CA . GLU A 1 126 ? 31.082 21.095 111.564 1.00 63.15 199 GLU A CA 1
ATOM 813 C C . GLU A 1 126 ? 32.099 21.598 112.589 1.00 60.98 199 GLU A C 1
ATOM 814 O O . GLU A 1 126 ? 32.749 20.800 113.265 1.00 66.29 199 GLU A O 1
ATOM 820 N N . THR A 1 127 ? 32.218 22.919 112.713 1.00 56.69 200 THR A N 1
ATOM 821 C CA . THR A 1 127 ? 33.123 23.523 113.690 1.00 54.78 200 THR A CA 1
ATOM 822 C C . THR A 1 127 ? 32.331 24.188 114.819 1.00 51.92 200 THR A C 1
ATOM 823 O O . THR A 1 127 ? 31.345 24.876 114.545 1.00 49.69 200 THR A O 1
ATOM 827 N N . LYS A 1 128 ? 32.745 23.986 116.075 1.00 52.28 201 LYS A N 1
ATOM 828 C CA . LYS A 1 128 ? 32.025 24.585 117.204 1.00 49.93 201 LYS A CA 1
ATOM 829 C C . LYS A 1 128 ? 32.071 26.105 117.108 1.00 46.01 201 LYS A C 1
ATOM 830 O O . LYS A 1 128 ? 31.151 26.799 117.540 1.00 44.85 201 LYS A O 1
ATOM 836 N N . PHE A 1 129 ? 33.137 26.615 116.498 1.00 45.60 202 PHE A N 1
ATOM 837 C CA . PHE A 1 129 ? 33.281 28.046 116.285 1.00 42.58 202 PHE A CA 1
ATOM 838 C C . PHE A 1 129 ? 32.188 28.614 115.371 1.00 40.84 202 PHE A C 1
ATOM 839 O O . PHE A 1 129 ? 31.874 29.799 115.447 1.00 42.22 202 PHE A O 1
ATOM 847 N N . ARG A 1 130 ? 31.609 27.770 114.516 1.00 42.60 203 ARG A N 1
ATOM 848 C CA . ARG A 1 130 ? 30.516 28.192 113.631 1.00 41.58 203 ARG A CA 1
ATOM 849 C C . ARG A 1 130 ? 30.869 29.376 112.721 1.00 39.69 203 ARG A C 1
ATOM 850 O O . ARG A 1 130 ? 29.994 30.101 112.248 1.00 38.22 203 ARG A O 1
ATOM 858 N N . ARG A 1 131 ? 32.157 29.591 112.515 1.00 30.79 204 ARG A N 1
ATOM 859 C CA . ARG A 1 131 ? 32.647 30.503 111.487 1.00 29.15 204 ARG A CA 1
ATOM 860 C C . ARG A 1 131 ? 33.874 29.834 110.906 1.00 28.36 204 ARG A C 1
ATOM 861 O O . ARG A 1 131 ? 34.469 28.981 111.555 1.00 31.01 204 ARG A O 1
ATOM 869 N N . LEU A 1 132 ? 34.255 30.223 109.694 1.00 22.91 205 LEU A N 1
ATOM 870 C CA . LEU A 1 132 ? 35.456 29.707 109.070 1.00 23.09 205 LEU A CA 1
ATOM 871 C C . LEU A 1 132 ? 36.353 30.874 108.738 1.00 24.26 205 LEU A C 1
ATOM 872 O O . LEU A 1 132 ? 36.002 31.699 107.909 1.00 30.44 205 LEU A O 1
ATOM 877 N N . PRO A 1 133 ? 37.50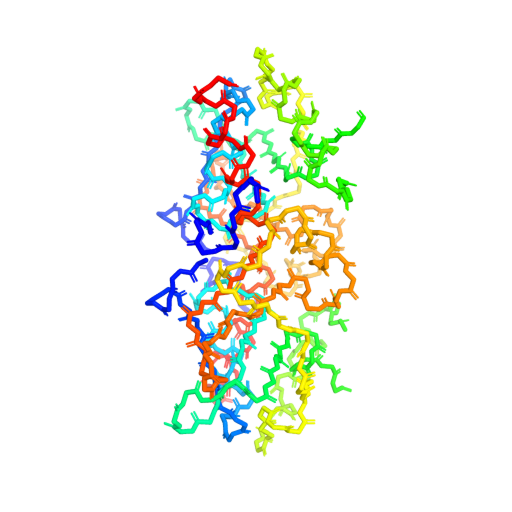0 30.966 109.422 1.00 26.56 206 PRO A N 1
ATOM 878 C CA . PRO A 1 133 ? 38.467 31.981 109.018 1.00 18.28 206 PRO A CA 1
ATOM 879 C C . PRO A 1 133 ? 38.831 31.719 107.556 1.00 24.75 206 PRO A C 1
ATOM 880 O O . PRO A 1 133 ? 38.883 30.562 107.134 1.00 23.28 206 PRO A O 1
ATOM 884 N N . VAL A 1 134 ? 39.056 32.772 106.790 1.00 22.58 207 VAL A N 1
ATOM 885 C CA . VAL A 1 134 ? 39.510 32.603 105.405 1.00 20.90 207 VAL A CA 1
ATOM 886 C C . VAL A 1 134 ? 40.951 33.064 105.364 1.00 22.74 207 VAL A C 1
ATOM 887 O O . VAL A 1 134 ? 41.273 34.166 105.817 1.00 31.02 207 VAL A O 1
ATOM 891 N N . VAL A 1 135 ? 41.826 32.208 104.847 1.00 23.95 208 VAL A N 1
ATOM 892 C CA . VAL A 1 135 ? 43.230 32.541 104.744 1.00 17.33 208 VAL A CA 1
ATOM 893 C C . VAL A 1 135 ? 43.714 32.613 103.295 1.00 26.05 208 VAL A C 1
ATOM 894 O O . VAL A 1 135 ? 43.075 32.092 102.373 1.00 26.56 208 VAL A O 1
ATOM 898 N N . ASP A 1 136 ? 44.847 33.275 103.102 1.00 28.68 209 ASP A N 1
ATOM 899 C CA . ASP A 1 136 ? 45.514 33.293 101.813 1.00 30.07 209 ASP A CA 1
ATOM 900 C C . ASP A 1 136 ? 46.595 32.230 101.768 1.00 32.42 209 ASP A C 1
ATOM 901 O O . ASP A 1 136 ? 46.697 31.427 102.676 1.00 27.56 209 ASP A O 1
ATOM 906 N N . ALA A 1 137 ? 47.407 32.237 100.709 1.00 24.58 210 ALA A N 1
ATOM 907 C CA . ALA A 1 137 ? 48.336 31.142 100.461 1.00 35.54 210 ALA A CA 1
ATOM 908 C C . ALA A 1 137 ? 49.438 31.131 101.506 1.00 32.43 210 ALA A C 1
ATOM 909 O O . ALA A 1 137 ? 50.125 30.128 101.690 1.00 48.54 210 ALA A O 1
ATOM 911 N N . ASP A 1 138 ? 49.591 32.267 102.178 1.00 29.47 211 ASP A N 1
ATOM 912 C CA . ASP A 1 138 ? 50.536 32.423 103.274 1.00 34.62 211 ASP A CA 1
ATOM 913 C C . ASP A 1 138 ? 49.922 32.187 104.648 1.00 42.52 211 ASP A C 1
ATOM 914 O O . ASP A 1 138 ? 50.569 32.438 105.656 1.00 35.10 211 ASP A O 1
ATOM 919 N N . GLY A 1 139 ? 48.676 31.737 104.700 1.00 31.90 212 GLY A N 1
ATOM 920 C CA . GLY A 1 139 ? 48.048 31.448 105.980 1.00 27.99 212 GLY A CA 1
ATOM 921 C C . GLY A 1 139 ? 47.656 32.702 106.739 1.00 30.13 212 GLY A C 1
ATOM 922 O O . GLY A 1 139 ? 47.269 32.633 107.901 1.00 29.29 212 GLY A O 1
ATOM 923 N N . LYS A 1 140 ? 47.746 33.853 106.082 1.00 31.26 213 LYS A N 1
ATOM 924 C CA . LYS A 1 140 ? 47.280 35.113 106.660 1.00 28.78 213 LYS A CA 1
ATOM 925 C C . LYS A 1 140 ? 45.759 35.193 106.652 1.00 28.83 213 LYS A C 1
ATOM 926 O O . LYS A 1 140 ? 45.113 34.818 105.679 1.00 26.70 213 LYS A O 1
ATOM 932 N N . LEU A 1 141 ? 45.191 35.699 107.742 1.00 23.99 214 LEU A N 1
ATOM 933 C CA . LEU A 1 141 ? 43.754 35.886 107.842 1.00 26.29 214 LEU A CA 1
ATOM 934 C C . LEU A 1 141 ? 43.308 36.971 106.871 1.00 25.48 214 LEU A C 1
ATOM 935 O O . LEU A 1 141 ? 43.757 38.107 106.976 1.00 27.73 214 LEU A O 1
ATOM 940 N N . ILE A 1 142 ? 42.436 36.635 105.925 1.00 25.56 215 ILE A N 1
ATOM 941 C CA . ILE A 1 142 ? 41.989 37.644 104.964 1.00 25.99 215 ILE A CA 1
ATOM 942 C C . ILE A 1 142 ? 40.490 37.877 105.052 1.00 23.33 215 ILE A C 1
ATOM 943 O O . ILE A 1 142 ? 39.949 38.809 104.467 1.00 31.95 215 ILE A O 1
ATOM 948 N N . GLY A 1 143 ? 39.812 37.029 105.811 1.00 28.98 216 GLY A N 1
ATOM 949 C CA . GLY A 1 143 ? 38.393 37.208 105.997 1.00 26.23 216 GLY A CA 1
ATOM 950 C C . GLY A 1 143 ? 37.830 36.144 106.901 1.00 31.08 216 GLY A C 1
ATOM 951 O O . GLY A 1 143 ? 38.544 35.285 107.406 1.00 22.45 216 GLY A O 1
ATOM 952 N N . ILE A 1 144 ? 36.527 36.190 107.097 1.00 22.59 217 ILE A N 1
ATOM 953 C CA . ILE A 1 144 ? 35.873 35.131 107.818 1.00 25.12 217 ILE A CA 1
ATOM 954 C C . ILE A 1 144 ? 34.536 34.854 107.149 1.00 25.44 217 ILE A C 1
ATOM 955 O O . ILE A 1 144 ? 33.887 35.768 106.641 1.00 29.59 217 ILE A O 1
A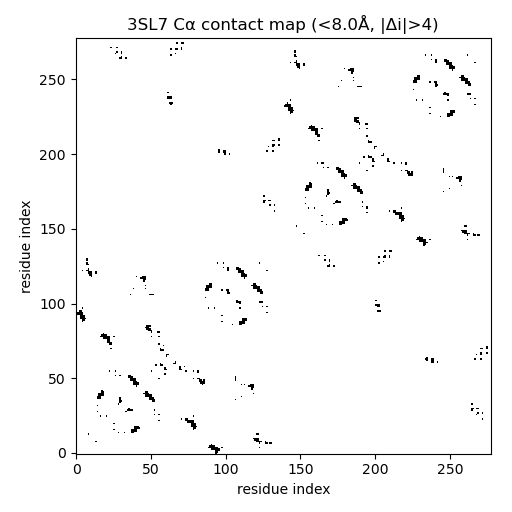TOM 960 N N . LEU A 1 145 ? 34.154 33.583 107.102 1.00 21.98 218 LEU A N 1
ATOM 961 C CA . LEU A 1 145 ? 32.822 33.213 106.634 1.00 23.15 218 LEU A CA 1
ATOM 962 C C . LEU A 1 145 ? 31.937 32.883 107.827 1.00 24.50 218 LEU A C 1
ATOM 963 O O . LEU A 1 145 ? 32.241 31.983 108.615 1.00 26.91 218 LEU A O 1
ATOM 968 N N . THR A 1 146 ? 30.832 33.605 107.941 1.00 24.38 219 THR A N 1
ATOM 969 C CA . THR A 1 146 ? 29.905 33.412 109.039 1.00 28.47 219 THR A CA 1
ATOM 970 C C . THR A 1 146 ? 28.621 32.842 108.477 1.00 34.08 219 THR A C 1
ATOM 971 O O . THR A 1 146 ? 28.397 32.909 107.280 1.00 28.23 219 THR A O 1
ATOM 975 N N . ARG A 1 147 ? 27.764 32.307 109.341 1.00 26.72 220 ARG A N 1
ATOM 976 C CA . ARG A 1 147 ? 26.471 31.816 108.890 1.00 28.21 220 ARG A CA 1
ATOM 977 C C . ARG A 1 147 ? 25.687 32.952 108.248 1.00 36.69 220 ARG A C 1
ATOM 978 O O . ARG A 1 147 ? 25.005 32.757 107.241 1.00 34.28 220 ARG A O 1
ATOM 986 N N . GLY A 1 148 ? 25.803 34.142 108.829 1.00 30.55 221 GLY A N 1
ATOM 987 C CA . GLY A 1 148 ? 25.178 35.328 108.273 1.00 30.30 221 GLY A CA 1
ATOM 988 C C . GLY A 1 148 ? 25.634 35.641 106.853 1.00 32.65 221 GLY A C 1
ATOM 989 O O . GLY A 1 148 ? 24.835 36.054 106.021 1.00 31.57 221 GLY A O 1
ATOM 990 N N . ASN A 1 149 ? 26.925 35.471 106.577 1.00 31.17 222 ASN A N 1
ATOM 991 C CA . ASN A 1 149 ? 27.432 35.644 105.221 1.00 31.50 222 ASN A CA 1
ATOM 992 C C . ASN A 1 149 ? 26.764 34.664 104.272 1.00 34.37 222 ASN A C 1
ATOM 993 O O . ASN A 1 149 ? 26.451 35.009 103.140 1.00 31.29 222 ASN A O 1
ATOM 998 N N . VAL A 1 150 ? 26.575 33.429 104.730 1.00 32.23 223 VAL A N 1
ATOM 999 C CA . VAL A 1 150 ? 26.019 32.389 103.872 1.00 27.40 223 VAL A CA 1
ATOM 1000 C C . VAL A 1 150 ? 24.556 32.687 103.586 1.00 33.91 223 VAL A C 1
ATOM 1001 O O . VAL A 1 150 ? 24.089 32.530 102.466 1.00 29.63 223 VAL A O 1
ATOM 1005 N N . VAL A 1 151 ? 23.827 33.138 104.596 1.00 26.60 224 VAL A N 1
ATOM 1006 C CA . VAL A 1 151 ? 22.441 33.539 104.379 1.00 26.92 224 VAL A CA 1
ATOM 1007 C C . VAL A 1 151 ? 22.371 34.717 103.393 1.00 29.83 224 VAL A C 1
ATOM 1008 O O . VAL A 1 151 ? 21.530 34.757 102.492 1.00 29.51 224 VAL A O 1
ATOM 1012 N N . ARG A 1 152 ? 23.269 35.674 103.565 1.00 31.21 225 ARG A N 1
ATOM 1013 C CA . ARG A 1 152 ? 23.342 36.809 102.660 1.00 40.67 225 ARG A CA 1
ATOM 1014 C C . ARG A 1 152 ? 23.531 36.328 101.229 1.00 40.73 225 ARG A C 1
ATOM 1015 O O . ARG A 1 152 ? 22.929 36.866 100.300 1.00 38.45 225 ARG A O 1
ATOM 1023 N N . ALA A 1 153 ? 24.355 35.302 101.052 1.00 32.56 226 ALA A N 1
ATOM 1024 C CA . ALA A 1 153 ? 24.607 34.763 99.714 1.00 36.30 226 ALA A CA 1
ATOM 1025 C C . ALA A 1 153 ? 23.352 34.147 99.113 1.00 38.27 226 ALA A C 1
ATOM 1026 O O . ALA A 1 153 ? 23.011 34.421 97.965 1.00 35.66 226 ALA A O 1
ATOM 1028 N N . ALA A 1 154 ? 22.660 33.315 99.886 1.00 31.26 227 ALA A N 1
ATOM 1029 C CA . ALA A 1 154 ? 21.413 32.710 99.409 1.00 34.64 227 ALA A CA 1
ATOM 1030 C C . ALA A 1 154 ? 20.391 33.779 99.019 1.00 40.90 227 ALA A C 1
ATOM 1031 O O . ALA A 1 154 ? 19.691 33.653 98.014 1.00 37.88 227 ALA A O 1
ATOM 1033 N N . LEU A 1 155 ? 20.314 34.839 99.816 1.00 33.88 228 LEU A N 1
ATOM 1034 C CA . LEU A 1 155 ? 19.404 35.944 99.533 1.00 32.03 228 LEU A CA 1
ATOM 1035 C C . LEU A 1 155 ? 19.774 36.656 98.229 1.00 49.35 228 LEU A C 1
ATOM 1036 O O . LEU A 1 155 ? 18.916 36.902 97.380 1.00 46.61 228 LEU A O 1
ATOM 1041 N N . GLN A 1 156 ? 21.051 37.001 98.083 1.00 41.06 229 GLN A N 1
ATOM 1042 C CA . GLN A 1 156 ? 21.516 37.726 96.908 1.00 57.99 229 GLN A CA 1
ATOM 1043 C C . GLN A 1 156 ? 21.294 36.902 95.647 1.00 60.17 229 GLN A C 1
ATOM 1044 O O . GLN A 1 156 ? 20.946 37.433 94.595 1.00 54.20 229 GLN A O 1
ATOM 1050 N N . ILE A 1 157 ? 21.493 35.596 95.768 1.00 46.04 230 ILE A N 1
ATOM 1051 C CA . ILE A 1 157 ? 21.315 34.689 94.652 1.00 53.72 230 ILE A CA 1
ATOM 1052 C C . ILE A 1 157 ? 19.857 34.663 94.216 1.00 47.17 230 ILE A C 1
ATOM 1053 O O . ILE A 1 157 ? 19.554 34.785 93.032 1.00 57.97 230 ILE A O 1
ATOM 1058 N N . LYS A 1 158 ? 18.953 34.514 95.174 1.00 39.72 231 LYS A N 1
ATOM 1059 C CA . LYS A 1 158 ? 17.527 34.538 94.869 1.00 46.03 231 LYS A CA 1
ATOM 1060 C C . LYS A 1 158 ? 17.118 35.829 94.182 1.00 68.83 231 LYS A C 1
ATOM 1061 O O . LYS A 1 158 ? 16.305 35.825 93.262 1.00 71.31 231 LYS A O 1
ATOM 1067 N N . ARG A 1 159 ? 17.631 36.946 94.683 1.00 51.50 232 ARG A N 1
ATOM 1068 C CA . ARG A 1 159 ? 17.213 38.245 94.179 1.00 67.25 232 ARG A CA 1
ATOM 1069 C C . ARG A 1 159 ? 17.524 38.368 92.699 1.00 82.50 232 ARG A C 1
ATOM 1070 O O . ARG A 1 159 ? 16.747 38.946 91.938 1.00 98.11 232 ARG A O 1
ATOM 1078 N N . ASN A 1 160 ? 18.661 37.814 92.293 1.00 77.15 233 ASN A N 1
ATOM 1079 C CA . ASN A 1 160 ? 19.089 37.885 90.901 1.00 73.15 233 ASN A CA 1
ATOM 1080 C C . ASN A 1 160 ? 18.612 36.699 90.070 1.00 69.76 233 ASN A C 1
ATOM 1081 O O . ASN A 1 160 ? 19.222 36.357 89.058 1.00 91.53 233 ASN A O 1
ATOM 1086 N N . ALA A 1 161 ? 17.513 36.088 90.507 1.00 62.65 234 ALA A N 1
ATOM 1087 C CA . ALA A 1 161 ? 16.889 34.967 89.803 1.00 79.17 234 ALA A CA 1
ATOM 1088 C C . ALA A 1 161 ? 17.321 33.627 90.392 1.00 89.26 234 ALA A C 1
ATOM 1089 O O . ALA A 1 161 ? 16.803 33.201 91.425 1.00 99.59 234 ALA A O 1
ATOM 1091 N N . THR B 1 2 ? 18.982 49.147 145.283 1.00 30.00 75 THR B N 1
ATOM 1092 C CA . THR B 1 2 ? 20.328 48.671 145.542 1.00 30.00 75 THR B CA 1
ATOM 1093 C C . THR B 1 2 ? 20.923 47.941 144.354 1.00 30.00 75 THR B C 1
ATOM 1094 O O . THR B 1 2 ? 20.276 47.083 143.753 1.00 30.00 75 THR B O 1
ATOM 1095 N N . GLY B 1 3 ? 22.162 48.283 144.016 1.00 75.16 76 GLY B N 1
ATOM 1096 C CA . GLY B 1 3 ? 22.847 47.660 142.899 1.00 79.50 76 GLY B CA 1
ATOM 1097 C C . GLY B 1 3 ? 22.533 48.334 141.577 1.00 72.59 76 GLY B C 1
ATOM 1098 O O . GLY B 1 3 ? 21.655 49.193 141.500 1.00 79.87 76 GLY B O 1
ATOM 1099 N N . TYR B 1 4 ? 23.256 47.942 140.533 1.00 55.50 77 TYR B N 1
ATOM 1100 C CA . TYR B 1 4 ? 23.055 48.511 139.203 1.00 44.68 77 TYR B CA 1
ATOM 1101 C C . TYR B 1 4 ? 21.690 48.137 138.627 1.00 36.24 77 TYR B C 1
ATOM 1102 O O . TYR B 1 4 ? 21.036 47.207 139.110 1.00 38.15 77 TYR B O 1
ATOM 1111 N N . THR B 1 5 ? 21.275 48.869 137.594 1.00 38.53 78 THR B N 1
ATOM 1112 C CA . THR B 1 5 ? 20.006 48.619 136.924 1.00 40.27 78 THR B CA 1
ATOM 1113 C C . THR B 1 5 ? 20.206 48.402 135.419 1.00 38.71 78 THR B C 1
ATOM 1114 O O . THR B 1 5 ? 21.266 48.718 134.862 1.00 34.80 78 THR B O 1
ATOM 1118 N N . VAL B 1 6 ? 19.186 47.860 134.762 1.00 32.34 79 VAL B N 1
ATOM 1119 C CA . VAL B 1 6 ? 19.260 47.608 133.327 1.00 28.78 79 VAL B CA 1
ATOM 1120 C C . VAL B 1 6 ? 19.656 48.867 132.581 1.00 30.56 79 VAL B C 1
ATOM 1121 O O . VAL B 1 6 ? 20.497 48.822 131.683 1.00 35.81 79 VAL B O 1
ATOM 1125 N N . GLY B 1 7 ? 19.060 49.994 132.947 1.00 39.43 80 GLY B N 1
ATOM 1126 C CA . GLY B 1 7 ? 19.295 51.225 132.212 1.00 34.60 80 GLY B CA 1
ATOM 1127 C C . GLY B 1 7 ? 20.759 51.627 132.182 1.00 34.27 80 GLY B C 1
ATOM 1128 O O . GLY B 1 7 ? 21.195 52.356 131.296 1.00 45.59 80 GLY B O 1
ATOM 1129 N N . ASP B 1 8 ? 21.528 51.147 133.151 1.00 33.48 81 ASP B N 1
ATOM 1130 C CA . ASP B 1 8 ? 22.945 51.481 133.244 1.00 36.04 81 ASP B CA 1
ATOM 1131 C C . ASP B 1 8 ? 23.760 50.815 132.131 1.00 45.76 81 ASP B C 1
ATOM 1132 O O . ASP B 1 8 ? 24.813 51.317 131.736 1.00 39.68 81 ASP B O 1
ATOM 1137 N N . PHE B 1 9 ? 23.281 49.683 131.623 1.00 32.76 82 PHE B N 1
ATOM 1138 C CA . PHE B 1 9 ? 24.100 48.888 130.708 1.00 32.23 82 PHE B CA 1
ATOM 1139 C C . PHE B 1 9 ? 23.393 48.383 129.462 1.00 31.87 82 PHE B C 1
ATOM 1140 O O . PHE B 1 9 ? 23.976 47.649 128.668 1.00 33.05 82 PHE B O 1
ATOM 1156 N N . THR B 1 11 ? 21.555 48.247 125.721 1.00 42.17 84 THR B N 1
ATOM 1157 C CA . THR B 1 11 ? 21.776 48.790 124.390 1.00 31.88 84 THR B CA 1
ATOM 1158 C C . THR B 1 11 ? 20.752 49.886 124.175 1.00 30.86 84 THR B C 1
ATOM 1159 O O . THR B 1 11 ? 19.551 49.633 124.246 1.00 39.92 84 THR B O 1
ATOM 1163 N N . PRO B 1 12 ? 21.229 5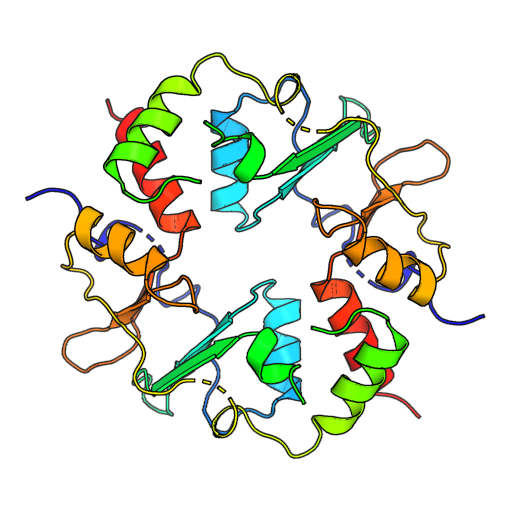1.112 123.917 1.00 44.01 85 PRO B N 1
ATOM 1164 C CA . PRO B 1 12 ? 20.401 52.297 123.677 1.00 39.82 85 PRO B CA 1
ATOM 1165 C C . PRO B 1 12 ? 19.482 52.093 122.490 1.00 38.75 85 PRO B C 1
ATOM 1166 O O . PRO B 1 12 ? 19.785 51.297 121.602 1.00 38.51 85 PRO B O 1
ATOM 1170 N N . ARG B 1 13 ? 18.377 52.825 122.480 1.00 35.81 86 ARG B N 1
ATOM 1171 C CA . ARG B 1 13 ? 17.405 52.775 121.400 1.00 46.47 86 ARG B CA 1
ATOM 1172 C C . ARG B 1 13 ? 18.096 52.997 120.060 1.00 49.72 86 ARG B C 1
ATOM 1173 O O . ARG B 1 13 ? 17.787 52.333 119.073 1.00 44.99 86 ARG B O 1
ATOM 1181 N N . GLN B 1 14 ? 19.049 53.924 120.035 1.00 50.26 87 GLN B N 1
ATOM 1182 C CA . GLN B 1 14 ? 19.695 54.316 118.786 1.00 50.85 87 GLN B CA 1
ATOM 1183 C C . GLN B 1 14 ? 20.490 53.173 118.156 1.00 47.79 87 GLN B C 1
ATOM 1184 O O . GLN B 1 14 ? 20.820 53.225 116.976 1.00 49.27 87 GLN B O 1
ATOM 1190 N N . ASN B 1 15 ? 20.781 52.136 118.936 1.00 49.28 88 ASN B N 1
ATOM 1191 C CA . ASN B 1 15 ? 21.534 50.998 118.415 1.00 41.51 88 ASN B CA 1
ATOM 1192 C C . ASN B 1 15 ? 20.691 49.746 118.195 1.00 47.71 88 ASN B C 1
ATOM 1193 O O . ASN B 1 15 ? 21.211 48.678 117.876 1.00 50.05 88 ASN B O 1
ATOM 1198 N N . LEU B 1 16 ? 19.383 49.896 118.349 1.00 48.55 89 LEU B N 1
ATOM 1199 C CA . LEU B 1 16 ? 18.437 48.820 118.099 1.00 46.51 89 LEU B CA 1
ATOM 1200 C C . LEU B 1 16 ? 18.228 48.603 116.610 1.00 47.96 89 LEU B C 1
ATOM 1201 O O . LEU B 1 16 ? 18.341 49.531 115.806 1.00 47.42 89 LEU B O 1
ATOM 1206 N N . HIS B 1 17 ? 17.904 47.369 116.252 1.00 45.74 90 HIS B N 1
ATOM 1207 C CA . HIS B 1 17 ? 17.472 47.048 114.903 1.00 43.19 90 HIS B CA 1
ATOM 1208 C C . HIS B 1 17 ? 16.085 46.442 115.024 1.00 50.51 90 HIS B C 1
ATOM 1209 O O . HIS B 1 17 ? 15.908 45.361 115.591 1.00 60.17 90 HIS B O 1
ATOM 1216 N N . VAL B 1 18 ? 15.093 47.173 114.533 1.00 35.36 91 VAL B N 1
ATOM 1217 C CA . VAL B 1 18 ? 13.708 46.779 114.729 1.00 36.66 91 VAL B CA 1
ATOM 1218 C C . VAL B 1 18 ? 13.074 46.431 113.399 1.00 37.45 91 VAL B C 1
ATOM 1219 O O . VAL B 1 18 ? 13.524 46.899 112.346 1.00 33.56 91 VAL B O 1
ATOM 1223 N N . VAL B 1 19 ? 12.042 45.594 113.455 1.00 36.38 92 VAL B N 1
ATOM 1224 C CA . VAL B 1 19 ? 11.160 45.372 112.308 1.00 34.25 92 VAL B CA 1
ATOM 1225 C C . VAL B 1 19 ? 9.728 45.490 112.822 1.00 40.11 92 VAL B C 1
ATOM 1226 O O . VAL B 1 19 ? 9.510 45.653 114.022 1.00 41.39 92 VAL B O 1
ATOM 1230 N N . LYS B 1 20 ? 8.759 45.401 111.923 1.00 36.32 93 LYS B N 1
ATOM 1231 C CA . LYS B 1 20 ? 7.353 45.468 112.301 1.00 35.82 93 LYS B CA 1
ATOM 1232 C C . LYS B 1 20 ? 6.680 44.174 111.905 1.00 35.84 93 LYS B C 1
ATOM 1233 O O . LYS B 1 20 ? 7.239 43.394 111.146 1.00 39.21 93 LYS B O 1
ATOM 1239 N N . PRO B 1 21 ? 5.474 43.932 112.417 1.00 36.53 94 PRO B N 1
ATOM 1240 C CA . PRO B 1 21 ? 4.799 42.686 112.050 1.00 40.77 94 PRO B CA 1
ATOM 1241 C C . PRO B 1 21 ? 4.574 42.609 110.541 1.00 44.41 94 PRO B C 1
ATOM 1242 O O . PRO B 1 21 ? 4.426 41.512 110.000 1.00 42.33 94 PRO B O 1
ATOM 1246 N N . SER B 1 22 ? 4.588 43.761 109.876 1.00 40.21 95 SER B N 1
ATOM 1247 C CA . SER B 1 22 ? 4.319 43.829 108.437 1.00 52.33 95 SER B CA 1
ATOM 1248 C C . SER B 1 22 ? 5.596 43.717 107.606 1.00 53.10 95 SER B C 1
ATOM 1249 O O . SER B 1 22 ? 5.543 43.603 106.380 1.00 54.14 95 SER B O 1
ATOM 1252 N N . THR B 1 23 ? 6.746 43.754 108.272 1.00 41.57 96 THR B N 1
ATOM 1253 C CA . THR B 1 23 ? 8.016 43.629 107.574 1.00 35.63 96 THR B CA 1
ATOM 1254 C C . THR B 1 23 ? 8.049 42.276 106.892 1.00 35.21 96 THR B C 1
ATOM 1255 O O . THR B 1 23 ? 7.690 41.278 107.504 1.00 39.25 96 THR B O 1
ATOM 1259 N N . SER B 1 24 ? 8.433 42.240 105.612 1.00 38.20 97 SER B N 1
ATOM 1260 C CA . SER B 1 24 ? 8.513 40.967 104.912 1.00 38.82 97 SER B CA 1
ATOM 1261 C C . SER B 1 24 ? 9.636 40.142 105.541 1.00 35.04 97 SER B C 1
ATOM 1262 O O . SER B 1 24 ? 10.608 40.695 106.065 1.00 38.11 97 SER B O 1
ATOM 1265 N N . VAL B 1 25 ? 9.504 38.821 105.492 1.00 43.76 98 VAL B N 1
ATOM 1266 C CA . VAL B 1 25 ? 10.535 37.934 106.024 1.00 35.95 98 VAL B CA 1
ATOM 1267 C C . VAL B 1 25 ? 11.883 38.225 105.374 1.00 35.51 98 VAL B C 1
ATOM 1268 O O . VAL B 1 25 ? 12.916 38.268 106.048 1.00 31.00 98 VAL B O 1
ATOM 1272 N N . ASP B 1 26 ? 11.872 38.457 104.064 1.00 34.81 99 ASP B N 1
ATOM 1273 C CA . ASP B 1 26 ? 13.089 38.742 103.312 1.00 40.81 99 ASP B CA 1
ATOM 1274 C C . ASP B 1 26 ? 13.808 39.965 103.856 1.00 27.64 99 ASP B C 1
ATOM 1275 O O . ASP B 1 26 ? 15.025 39.961 104.004 1.00 33.20 99 ASP B O 1
ATOM 1280 N N . ASP B 1 27 ? 13.056 41.024 104.118 1.00 34.63 100 ASP B N 1
ATOM 1281 C CA . ASP B 1 27 ? 13.661 42.251 104.594 1.00 38.28 100 ASP B CA 1
ATOM 1282 C C . ASP B 1 27 ? 14.196 42.073 106.016 1.00 38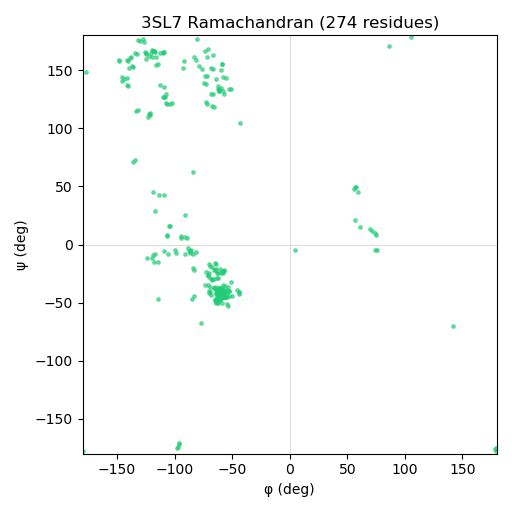.61 100 ASP B C 1
ATOM 1283 O O . ASP B 1 27 ? 15.254 42.606 106.344 1.00 33.87 100 ASP B O 1
ATOM 1288 N N . ALA B 1 28 ? 13.483 41.302 106.838 1.00 35.84 101 ALA B N 1
ATOM 1289 C CA . ALA B 1 28 ? 13.943 40.985 108.190 1.00 33.18 101 ALA B CA 1
ATOM 1290 C C . ALA B 1 28 ? 15.238 40.188 108.122 1.00 39.82 101 ALA B C 1
ATOM 1291 O O . ALA B 1 28 ? 16.196 40.496 108.833 1.00 33.41 101 ALA B O 1
ATOM 1293 N N . LEU B 1 29 ? 15.277 39.171 107.265 1.00 36.04 102 LEU B N 1
ATOM 1294 C CA . LEU B 1 29 ? 16.507 38.417 107.052 1.00 28.14 102 LEU B CA 1
ATOM 1295 C C . LEU B 1 29 ? 17.656 39.330 106.623 1.00 34.82 102 LEU B C 1
ATOM 1296 O O . LEU B 1 29 ? 18.769 39.219 107.143 1.00 36.22 102 LEU B O 1
ATOM 1301 N N . GLU B 1 30 ? 17.389 40.236 105.681 1.00 31.46 103 GLU B N 1
ATOM 1302 C CA . GLU B 1 30 ? 18.429 41.148 105.198 1.00 35.49 103 GLU B CA 1
ATOM 1303 C C . GLU B 1 30 ? 18.967 42.012 106.343 1.00 35.28 103 GLU B C 1
ATOM 1304 O O . GLU B 1 30 ? 20.176 42.230 106.464 1.00 38.68 103 GLU B O 1
ATOM 1310 N N . LEU B 1 31 ? 18.055 42.509 107.167 1.00 34.67 104 LEU B N 1
ATOM 1311 C CA . LEU B 1 31 ? 18.413 43.302 108.340 1.00 33.52 104 LEU B CA 1
ATOM 1312 C C . LEU B 1 31 ? 19.271 42.480 109.303 1.00 31.43 104 LEU B C 1
ATOM 1313 O O . LEU B 1 31 ? 20.311 42.949 109.786 1.00 32.01 104 LEU B O 1
ATOM 1318 N N . LEU B 1 32 ? 18.847 41.246 109.575 1.00 32.84 105 LEU B N 1
ATOM 1319 C CA . LEU B 1 32 ? 19.639 40.358 110.425 1.00 33.19 105 LEU B CA 1
ATOM 1320 C C . LEU B 1 32 ? 21.063 40.249 109.913 1.00 39.50 105 LEU B C 1
ATOM 1321 O O . LEU B 1 32 ? 22.015 40.466 110.654 1.00 34.79 105 LEU B O 1
ATOM 1326 N N . VAL B 1 33 ? 21.219 39.913 108.635 1.00 38.47 106 VAL B N 1
ATOM 1327 C CA . VAL B 1 33 ? 22.554 39.668 108.117 1.00 36.85 106 VAL B CA 1
ATOM 1328 C C . VAL B 1 33 ? 23.362 40.961 107.996 1.00 37.28 106 VAL B C 1
ATOM 1329 O O . VAL B 1 33 ? 24.569 40.959 108.222 1.00 35.38 106 VAL B O 1
ATOM 1333 N N . GLU B 1 34 ? 22.686 42.056 107.666 1.00 28.39 107 GLU B N 1
ATOM 1334 C CA . GLU B 1 34 ? 23.343 43.349 107.525 1.00 33.43 107 GLU B CA 1
ATOM 1335 C C . GLU B 1 34 ? 23.842 43.892 108.864 1.00 43.34 107 GLU B C 1
ATOM 1336 O O . GLU B 1 34 ? 24.957 44.401 108.958 1.00 36.74 107 GLU B O 1
ATOM 1342 N N . LYS B 1 35 ? 23.010 43.783 109.896 1.00 33.27 108 LYS B N 1
ATOM 1343 C CA . LYS B 1 35 ? 23.358 44.291 111.218 1.00 29.82 108 LYS B CA 1
ATOM 1344 C C . LYS B 1 35 ? 24.094 43.236 112.035 1.00 39.56 108 LYS B C 1
ATOM 1345 O O . LYS B 1 35 ? 24.535 43.504 113.139 1.00 37.08 108 LYS B O 1
ATOM 1351 N N . LYS B 1 36 ? 24.242 42.044 111.463 1.00 35.61 109 LYS B N 1
ATOM 1352 C CA . LYS B 1 36 ? 24.938 40.943 112.118 1.00 32.01 109 LYS B CA 1
ATOM 1353 C C . LYS B 1 36 ? 24.331 40.618 113.484 1.00 37.01 109 LYS B C 1
ATOM 1354 O O . LYS B 1 36 ? 25.038 40.470 114.494 1.00 35.66 109 LYS B O 1
ATOM 1360 N N . VAL B 1 37 ? 23.007 40.512 113.516 1.00 31.83 110 VAL B N 1
ATOM 1361 C CA . VAL B 1 37 ? 22.335 40.020 114.714 1.00 25.53 110 VAL B CA 1
ATOM 1362 C C . VAL B 1 37 ? 21.506 38.805 114.343 1.00 36.96 110 VAL B C 1
ATOM 1363 O O . VAL B 1 37 ? 21.238 38.564 113.155 1.00 30.58 110 VAL B O 1
ATOM 1367 N N . THR B 1 38 ? 21.120 38.021 115.344 1.00 24.43 111 THR B N 1
ATOM 1368 C CA . THR B 1 38 ? 20.351 36.815 115.081 1.00 29.09 111 THR B CA 1
ATOM 1369 C C . THR B 1 38 ? 18.893 36.974 115.473 1.00 28.22 111 THR B C 1
ATOM 1370 O O . THR B 1 38 ? 18.078 36.108 115.178 1.00 32.88 111 THR B O 1
ATOM 1374 N N . GLY B 1 39 ? 18.568 38.082 116.131 1.00 30.08 112 GLY B N 1
ATOM 1375 C CA . GLY B 1 39 ? 17.200 38.329 116.545 1.00 29.25 112 GLY B CA 1
ATOM 1376 C C . GLY B 1 39 ? 16.876 39.802 116.555 1.00 31.96 112 GLY B C 1
ATOM 1377 O O . GLY B 1 39 ? 17.772 40.646 116.652 1.00 31.67 112 GLY B O 1
ATOM 1378 N N . LEU B 1 40 ? 15.586 40.110 116.483 1.00 26.38 113 LEU B N 1
ATOM 1379 C CA . LEU B 1 40 ? 15.130 41.484 116.331 1.00 31.06 113 LEU B CA 1
ATOM 1380 C C . LEU B 1 40 ? 13.897 41.695 117.171 1.00 23.55 113 LEU B C 1
ATOM 1381 O O . LEU B 1 40 ? 13.008 40.834 117.194 1.00 28.77 113 LEU B O 1
ATOM 1386 N N . PRO B 1 41 ? 13.833 42.843 117.856 1.00 31.97 114 PRO B N 1
ATOM 1387 C CA . PRO B 1 41 ? 12.574 43.241 118.484 1.00 32.32 114 PRO B CA 1
ATOM 1388 C C . PRO B 1 41 ? 11.614 43.697 117.398 1.00 36.12 114 PRO B C 1
ATOM 1389 O O . PRO B 1 41 ? 12.052 44.265 116.395 1.00 33.21 114 PRO B O 1
ATOM 1393 N N . VAL B 1 42 ? 10.329 43.424 117.588 1.00 26.84 115 VAL B N 1
ATOM 1394 C CA . VAL B 1 42 ? 9.310 43.837 116.637 1.00 29.00 115 VAL B CA 1
ATOM 1395 C C . VAL B 1 42 ? 8.479 44.931 117.292 1.00 33.84 115 VAL B C 1
ATOM 1396 O O . VAL B 1 42 ? 7.984 44.761 118.40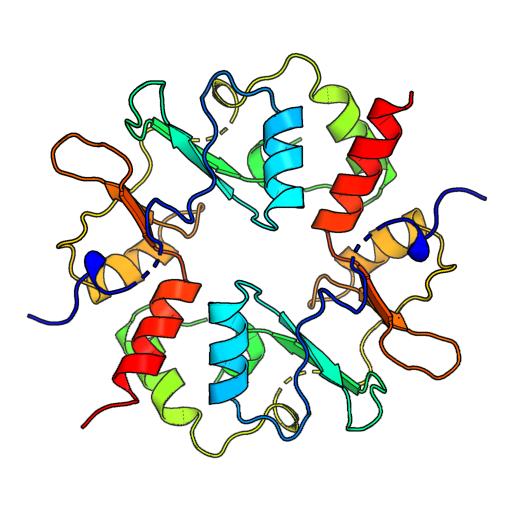2 1.00 33.84 115 VAL B O 1
ATOM 1400 N N . ILE B 1 43 ? 8.345 46.065 116.611 1.00 41.54 116 ILE B N 1
ATOM 1401 C CA . ILE B 1 43 ? 7.537 47.158 117.118 1.00 42.14 116 ILE B CA 1
ATOM 1402 C C . ILE B 1 43 ? 6.397 47.438 116.168 1.00 43.01 116 ILE B C 1
ATOM 1403 O O . ILE B 1 43 ? 6.385 46.954 115.032 1.00 44.52 116 ILE B O 1
ATOM 1408 N N . ASP B 1 44 ? 5.429 48.221 116.623 1.00 43.65 117 ASP B N 1
ATOM 1409 C CA . ASP B 1 44 ? 4.430 48.732 115.699 1.00 47.20 117 ASP B CA 1
ATOM 1410 C C . ASP B 1 44 ? 4.817 50.141 115.294 1.00 47.33 117 ASP B C 1
ATOM 1411 O O . ASP B 1 44 ? 5.886 50.629 115.664 1.00 46.40 117 ASP B O 1
ATOM 1416 N N . ASP B 1 45 ? 3.944 50.791 114.534 1.00 46.05 118 ASP B N 1
ATOM 1417 C CA . ASP B 1 45 ? 4.243 52.099 113.963 1.00 51.55 118 ASP B CA 1
ATOM 1418 C C . ASP B 1 45 ? 4.603 53.161 115.015 1.00 53.76 118 ASP B C 1
ATOM 1419 O O . ASP B 1 45 ? 5.261 54.158 114.705 1.00 63.60 118 ASP B O 1
ATOM 1424 N N . ASN B 1 46 ? 4.188 52.940 116.259 1.00 49.85 119 ASN B N 1
ATOM 1425 C CA . ASN B 1 46 ? 4.445 53.907 117.330 1.00 48.99 119 ASN B CA 1
ATOM 1426 C C . ASN B 1 46 ? 5.545 53.481 118.295 1.00 57.82 119 ASN B C 1
ATOM 1427 O O . ASN B 1 46 ? 5.664 54.034 119.391 1.00 51.56 119 ASN B O 1
ATOM 1432 N N . TRP B 1 47 ? 6.339 52.499 117.884 1.00 46.96 120 TRP B N 1
ATOM 1433 C CA . TRP B 1 47 ? 7.444 52.004 118.701 1.00 43.67 120 TRP B CA 1
ATOM 1434 C C . TRP B 1 47 ? 7.017 51.234 119.949 1.00 43.22 120 TRP B C 1
ATOM 1435 O O . TRP B 1 47 ? 7.829 50.958 120.828 1.00 47.30 120 TRP B O 1
ATOM 1446 N N . THR B 1 48 ? 5.746 50.864 120.014 1.00 43.67 121 THR B N 1
ATOM 1447 C CA . THR B 1 48 ? 5.308 49.912 121.019 1.00 44.20 121 THR B CA 1
ATOM 1448 C C . THR B 1 48 ? 5.899 48.552 120.707 1.00 44.42 121 THR B C 1
ATOM 1449 O O . THR B 1 48 ? 5.799 48.060 119.569 1.00 42.63 121 THR B O 1
ATOM 1453 N N . LEU B 1 49 ? 6.525 47.946 121.711 1.00 41.70 122 LEU B N 1
ATOM 1454 C CA . LEU B 1 49 ? 7.139 46.634 121.536 1.00 40.97 122 LEU B CA 1
ATOM 1455 C C . LEU B 1 49 ? 6.015 45.622 121.446 1.00 41.20 122 LEU B C 1
ATOM 1456 O O . LEU B 1 49 ? 5.200 45.540 122.350 1.00 41.25 122 LEU B O 1
ATOM 1461 N N . VAL B 1 50 ? 5.958 44.858 120.363 1.00 31.21 123 VAL B N 1
ATOM 1462 C CA . VAL B 1 50 ? 4.858 43.914 120.178 1.00 32.92 123 VAL B CA 1
ATOM 1463 C C . VAL B 1 50 ? 5.341 42.476 120.107 1.00 33.43 123 VAL B C 1
ATOM 1464 O O . VAL B 1 50 ? 4.552 41.538 120.226 1.00 38.73 123 VAL B O 1
ATOM 1468 N N . GLY B 1 51 ? 6.641 42.297 119.912 1.00 33.74 124 GLY B N 1
ATOM 1469 C CA . GLY B 1 51 ? 7.172 40.959 119.783 1.00 27.84 124 GLY B CA 1
ATOM 1470 C C . GLY B 1 51 ? 8.656 40.921 119.544 1.00 28.14 124 GLY B C 1
ATOM 1471 O O . GLY B 1 51 ? 9.341 41.938 119.582 1.00 30.00 124 GLY B O 1
ATOM 1472 N N . VAL B 1 52 ? 9.152 39.712 119.324 1.00 29.11 125 VAL B N 1
ATOM 1473 C CA . VAL B 1 52 ? 10.549 39.492 118.993 1.00 25.82 125 VAL B CA 1
ATOM 1474 C C . VAL B 1 52 ? 10.558 38.416 117.912 1.00 31.99 125 VAL B C 1
ATOM 1475 O O . VAL B 1 52 ? 9.647 37.590 117.834 1.00 29.60 125 VAL B O 1
ATOM 1479 N N . VAL B 1 53 ? 11.577 38.427 117.061 1.00 22.89 126 VAL B N 1
ATOM 1480 C CA . VAL B 1 53 ? 11.668 37.410 116.024 1.00 26.77 126 VAL B CA 1
ATOM 1481 C C . VAL B 1 53 ? 13.131 37.083 115.776 1.00 25.71 126 VAL B C 1
ATOM 1482 O O . VAL B 1 53 ? 13.993 37.962 115.858 1.00 25.58 126 VAL B O 1
ATOM 1486 N N . SER B 1 54 ? 13.415 35.815 115.490 1.00 26.46 127 SER B N 1
ATOM 1487 C CA . SER B 1 54 ? 14.797 35.357 115.390 1.00 28.77 127 SER B CA 1
ATOM 1488 C C . SER B 1 54 ? 15.057 34.686 114.068 1.00 31.97 127 SER B C 1
ATOM 1489 O O . SER B 1 54 ? 14.129 34.311 113.361 1.00 29.73 127 SER B O 1
ATOM 1492 N N . ASP B 1 55 ? 16.330 34.501 113.750 1.00 27.37 128 ASP B N 1
ATOM 1493 C CA . ASP B 1 55 ? 16.678 33.754 112.556 1.00 32.12 128 ASP B CA 1
ATOM 1494 C C . ASP B 1 55 ? 16.000 32.385 112.563 1.00 36.35 128 ASP B C 1
ATOM 1495 O O . ASP B 1 55 ? 15.560 31.914 111.531 1.00 32.06 128 ASP B O 1
ATOM 1500 N N . TYR B 1 56 ? 15.887 31.760 113.734 1.00 39.30 129 TYR B N 1
ATOM 1501 C CA . TYR B 1 56 ? 15.269 30.431 113.825 1.00 42.14 129 TYR B CA 1
ATOM 1502 C C . TYR B 1 56 ? 13.755 30.444 113.578 1.00 39.74 129 TYR B C 1
ATOM 1503 O O . TYR B 1 56 ? 13.150 29.403 113.323 1.00 41.37 129 TYR B O 1
ATOM 1512 N N . ASP B 1 57 ? 13.145 31.622 113.660 1.00 26.26 130 ASP B N 1
ATOM 1513 C CA . ASP B 1 57 ? 11.741 31.780 113.293 1.00 27.60 130 ASP B CA 1
ATOM 1514 C C . ASP B 1 57 ? 11.627 32.008 111.778 1.00 38.95 130 ASP B C 1
ATOM 1515 O O . ASP B 1 57 ? 10.798 31.402 111.097 1.00 38.26 130 ASP B O 1
ATOM 1520 N N . LEU B 1 58 ? 12.465 32.901 111.268 1.00 32.91 131 LEU B N 1
ATOM 1521 C CA . LEU B 1 58 ? 12.397 33.320 109.872 1.00 41.19 131 LEU B CA 1
ATOM 1522 C C . LEU B 1 58 ? 12.822 32.213 108.915 1.00 41.65 131 LEU B C 1
ATOM 1523 O O . LEU B 1 58 ? 12.369 32.169 107.775 1.00 37.79 131 LEU B O 1
ATOM 1528 N N . LEU B 1 59 ? 13.705 31.333 109.383 1.00 31.90 132 LEU B N 1
ATOM 1529 C CA . LEU B 1 59 ? 14.203 30.210 108.584 1.00 33.10 132 LEU B CA 1
ATOM 1530 C C . LEU B 1 59 ? 13.849 28.883 109.236 1.00 41.07 132 LEU B C 1
ATOM 1531 O O . LEU B 1 59 ? 14.693 27.994 109.338 1.00 49.22 132 LEU B O 1
ATOM 1536 N N . ALA B 1 60 ? 12.606 28.762 109.688 1.00 63.04 133 ALA B N 1
ATOM 1537 C CA . ALA B 1 60 ? 12.133 27.533 110.310 1.00 60.03 133 ALA B CA 1
ATOM 1538 C C . ALA B 1 60 ? 11.769 26.516 109.235 1.00 66.19 133 ALA B C 1
ATOM 1539 O O . ALA B 1 60 ? 11.818 26.825 108.054 1.00 67.86 133 ALA B O 1
ATOM 1541 N N . LEU B 1 61 ? 11.385 25.311 109.648 1.00 85.96 134 LEU B N 1
ATOM 1542 C CA . LEU B 1 61 ? 11.002 24.258 108.710 1.00 75.16 134 LEU B CA 1
ATOM 1543 C C . LEU B 1 61 ? 9.525 23.888 108.830 1.00 80.55 134 LEU B C 1
ATOM 1544 O O . LEU B 1 61 ? 8.645 24.748 108.786 1.00 77.14 134 LEU B O 1
ATOM 1549 N N . THR B 1 81 ? 18.962 25.996 111.742 1.00 80.68 154 THR B N 1
ATOM 1550 C CA . THR B 1 81 ? 17.978 25.114 111.127 1.00 59.11 154 THR B CA 1
ATOM 1551 C C . THR B 1 81 ? 18.565 24.398 109.917 1.00 76.63 154 THR B C 1
ATOM 1552 O O . THR B 1 81 ? 18.794 23.189 109.951 1.00 95.02 154 THR B O 1
ATOM 1556 N N . TRP B 1 82 ? 18.808 25.152 108.851 1.00 67.30 155 TRP B N 1
ATOM 1557 C CA . TRP B 1 82 ? 19.382 24.594 107.633 1.00 53.84 155 TRP B CA 1
ATOM 1558 C C . TRP B 1 82 ? 20.747 23.975 107.909 1.00 51.97 155 TRP B C 1
ATOM 1559 O O . TRP B 1 82 ? 21.469 24.418 108.801 1.00 57.08 155 TRP B O 1
ATOM 1570 N N . LYS B 1 83 ? 21.096 22.950 107.139 1.00 44.34 156 LYS B N 1
ATOM 1571 C CA . LYS B 1 83 ? 22.369 22.264 107.320 1.00 58.04 156 LYS B CA 1
ATOM 1572 C C . LYS B 1 83 ? 23.222 22.241 106.053 1.00 67.28 156 LYS B C 1
ATOM 1573 O O . LYS B 1 83 ? 24.406 21.902 106.100 1.00 57.15 156 LYS B O 1
ATOM 1579 N N . THR B 1 84 ? 22.620 22.607 104.926 1.00 45.45 157 THR B N 1
ATOM 1580 C CA . THR B 1 84 ? 23.360 22.741 103.679 1.00 40.25 157 THR B CA 1
ATOM 1581 C C . THR B 1 84 ? 22.906 23.993 102.956 1.00 37.04 157 THR B C 1
ATOM 1582 O O . THR B 1 84 ? 21.820 24.508 103.225 1.00 43.81 157 THR B O 1
ATOM 1586 N N . PHE B 1 85 ? 23.724 24.467 102.021 1.00 33.99 158 PHE B N 1
ATOM 1587 C CA . PHE B 1 85 ? 23.358 25.640 101.250 1.00 33.10 158 PHE B CA 1
ATOM 1588 C C . PHE B 1 85 ? 22.083 25.388 100.447 1.00 37.47 158 PHE B C 1
ATOM 1589 O O . PHE B 1 85 ? 21.226 26.265 100.332 1.00 44.85 158 PHE B O 1
ATOM 1597 N N . ASN B 1 86 ? 21.957 24.190 99.895 1.00 37.70 159 ASN B N 1
ATOM 1598 C CA . ASN B 1 86 ? 20.756 23.846 99.147 1.00 38.69 159 ASN B CA 1
ATOM 1599 C C . ASN B 1 86 ? 19.486 23.945 100.008 1.00 43.74 159 ASN B C 1
ATOM 1600 O O . ASN B 1 86 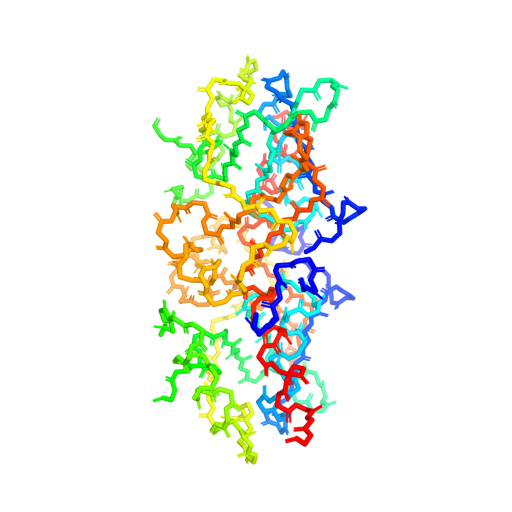? 18.464 24.485 99.568 1.00 41.24 159 ASN B O 1
ATOM 1605 N N . GLU B 1 87 ? 19.544 23.425 101.231 1.00 42.58 160 GLU B N 1
ATOM 1606 C CA . GLU B 1 87 ? 18.401 23.507 102.143 1.00 43.59 160 GLU B CA 1
ATOM 1607 C C . GLU B 1 87 ? 18.082 24.961 102.464 1.00 41.75 160 GLU B C 1
ATOM 1608 O O . GLU B 1 87 ? 16.922 25.354 102.544 1.00 41.77 160 GLU B O 1
ATOM 1614 N N . LEU B 1 88 ? 19.130 25.753 102.664 1.00 39.45 161 LEU B N 1
ATOM 1615 C CA . LEU B 1 88 ? 18.984 27.176 102.918 1.00 33.78 161 LEU B CA 1
ATOM 1616 C C . LEU B 1 88 ? 18.294 27.885 101.755 1.00 47.74 161 LEU B C 1
ATOM 1617 O O . LEU B 1 88 ? 17.389 28.694 101.965 1.00 38.70 161 LEU B O 1
ATOM 1622 N N . GLN B 1 89 ? 18.722 27.589 100.529 1.00 35.29 162 GLN B N 1
ATOM 1623 C CA . GLN B 1 89 ? 18.086 28.179 99.359 1.00 31.82 162 GLN B CA 1
ATOM 1624 C C . GLN B 1 89 ? 16.618 27.803 99.300 1.00 34.06 162 GLN B C 1
ATOM 1625 O O . GLN B 1 89 ? 15.786 28.615 98.909 1.00 45.49 162 GLN B O 1
ATOM 1631 N N . LYS B 1 90 ? 16.305 26.568 99.677 1.00 37.68 163 LYS B N 1
ATOM 1632 C CA . LYS B 1 90 ? 14.916 26.119 99.671 1.00 40.31 163 LYS B CA 1
ATOM 1633 C C . LYS B 1 90 ? 14.117 26.982 100.631 1.00 49.70 163 LYS B C 1
ATOM 1634 O O . LYS B 1 90 ? 13.024 27.439 100.317 1.00 40.25 163 LYS B O 1
ATOM 1640 N N . LEU B 1 91 ? 14.681 27.224 101.810 1.00 48.12 164 LEU B N 1
ATOM 1641 C CA . LEU B 1 91 ? 14.020 28.062 102.807 1.00 36.83 164 LEU B CA 1
ATOM 1642 C C . LEU B 1 91 ? 13.861 29.486 102.296 1.00 41.40 164 LEU B C 1
ATOM 1643 O O . LEU B 1 91 ? 12.781 30.064 102.368 1.00 46.58 164 LEU B O 1
ATOM 1648 N N . ILE B 1 92 ? 14.948 30.054 101.786 1.00 34.40 165 ILE B N 1
ATOM 1649 C CA . ILE B 1 92 ? 14.894 31.404 101.239 1.00 42.51 165 ILE B CA 1
ATOM 1650 C C . ILE B 1 92 ? 13.834 31.525 100.133 1.00 41.63 165 ILE B C 1
ATOM 1651 O O . ILE B 1 92 ? 13.173 32.552 100.011 1.00 54.89 165 ILE B O 1
ATOM 1656 N N . SER B 1 93 ? 13.668 30.475 99.338 1.00 44.84 166 SER B N 1
ATOM 1657 C CA . SER B 1 93 ? 12.720 30.532 98.225 1.00 47.88 166 SER B CA 1
ATOM 1658 C C . SER B 1 93 ? 11.284 30.620 98.732 1.00 68.48 166 SER B C 1
ATOM 1659 O O . SER B 1 93 ? 10.424 31.218 98.086 1.00 82.65 166 SER B O 1
ATOM 1662 N N . LYS B 1 94 ? 11.039 30.039 99.903 1.00 49.32 167 LYS B N 1
ATOM 1663 C CA . LYS B 1 94 ? 9.683 29.950 100.448 1.00 56.09 167 LYS B CA 1
ATOM 1664 C C . LYS B 1 94 ? 9.293 31.127 101.351 1.00 61.68 167 LYS B C 1
ATOM 1665 O O . LYS B 1 94 ? 8.223 31.121 101.951 1.00 53.75 167 LYS B O 1
ATOM 1671 N N . THR B 1 95 ? 10.156 32.136 101.437 1.00 47.51 168 THR B N 1
ATOM 1672 C CA . THR B 1 95 ? 9.916 33.286 102.309 1.00 43.48 168 THR B CA 1
ATOM 1673 C C . THR B 1 95 ? 9.025 34.326 101.634 1.00 52.86 168 THR B C 1
ATOM 1674 O O . THR B 1 95 ? 8.416 35.178 102.297 1.00 43.05 168 THR B O 1
ATOM 1678 N N . TYR B 1 96 ? 8.965 34.263 100.308 1.00 41.35 169 TYR B N 1
ATOM 1679 C CA . TYR B 1 96 ? 8.212 35.236 99.525 1.00 47.10 169 TYR B CA 1
ATOM 1680 C C . TYR B 1 96 ? 6.767 35.380 100.013 1.00 50.00 169 TYR B C 1
ATOM 1681 O O . TYR B 1 96 ? 6.071 34.390 100.264 1.00 44.39 169 TYR B O 1
ATOM 1690 N N . GLY B 1 97 ? 6.319 36.623 100.153 1.00 41.81 170 GLY B N 1
ATOM 1691 C CA . GLY B 1 97 ? 4.968 36.880 100.621 1.00 51.13 170 GLY B CA 1
ATOM 1692 C C . GLY B 1 97 ? 4.717 36.641 102.107 1.00 61.07 170 GLY B C 1
ATOM 1693 O O . GLY B 1 97 ? 3.626 36.902 102.605 1.00 49.04 170 GLY B O 1
ATOM 1694 N N . LYS B 1 98 ? 5.710 36.139 102.832 1.00 46.44 171 LYS B N 1
ATOM 1695 C CA . LYS B 1 98 ? 5.523 35.922 104.268 1.00 49.12 171 LYS B CA 1
ATOM 1696 C C . LYS B 1 98 ? 5.967 37.150 105.030 1.00 44.34 171 LYS B C 1
ATOM 1697 O O . LYS B 1 98 ? 6.771 37.946 104.535 1.00 44.11 171 LYS B O 1
ATOM 1703 N N . VAL B 1 99 ? 5.463 37.293 106.247 1.00 42.02 172 VAL B N 1
ATOM 1704 C CA . VAL B 1 99 ? 5.649 38.520 106.982 1.00 40.73 172 VAL B CA 1
ATOM 1705 C C . VAL B 1 99 ? 6.033 38.231 108.451 1.00 50.67 172 VAL B C 1
ATOM 1706 O O . VAL B 1 99 ? 5.707 37.173 109.002 1.00 43.77 172 VAL B O 1
ATOM 1710 N N . VAL B 1 100 ? 6.755 39.156 109.073 1.00 35.35 173 VAL B N 1
ATOM 1711 C CA . VAL B 1 100 ? 7.258 38.930 110.437 1.00 39.40 173 VAL B CA 1
ATOM 1712 C C . VAL B 1 100 ? 6.137 38.569 111.414 1.00 37.51 173 VAL B C 1
ATOM 1713 O O . VAL B 1 100 ? 6.255 37.633 112.205 1.00 40.87 173 VAL B O 1
ATOM 1717 N N . GLY B 1 101 ? 5.038 39.306 111.330 1.00 39.39 174 GLY B N 1
ATOM 1718 C CA . GLY B 1 101 ? 3.885 39.054 112.167 1.00 40.71 174 GLY B CA 1
ATOM 1719 C C . GLY B 1 101 ? 3.539 37.582 112.284 1.00 52.39 174 GLY B C 1
ATOM 1720 O O . GLY B 1 101 ? 3.194 37.120 113.361 1.00 53.82 174 GLY B O 1
ATOM 1721 N N . ASP B 1 102 ? 3.629 36.834 111.187 1.00 39.71 175 ASP B N 1
ATOM 1722 C CA . ASP B 1 102 ? 3.241 35.421 111.232 1.00 39.88 175 ASP B CA 1
ATOM 1723 C C . ASP B 1 102 ? 4.190 34.546 112.023 1.00 38.93 175 ASP B C 1
ATOM 1724 O O . ASP B 1 102 ? 3.789 33.493 112.529 1.00 57.10 175 ASP B O 1
ATOM 1729 N N . LEU B 1 103 ? 5.445 34.978 112.147 1.00 38.53 176 LEU B N 1
ATOM 1730 C CA . LEU B 1 103 ? 6.488 34.112 112.680 1.00 41.05 176 LEU B CA 1
ATOM 1731 C C . LEU B 1 103 ? 7.030 34.570 114.022 1.00 37.53 176 LEU B C 1
ATOM 1732 O O . LEU B 1 103 ? 7.775 33.842 114.678 1.00 35.34 176 LEU B O 1
ATOM 1745 N N . THR B 1 105 ? 7.318 36.053 117.998 1.00 32.85 178 THR B N 1
ATOM 1746 C CA . THR B 1 105 ? 6.827 35.693 119.314 1.00 33.47 178 THR B CA 1
ATOM 1747 C C . THR B 1 105 ? 6.250 36.958 119.942 1.00 33.60 178 THR B C 1
ATOM 1748 O O . THR B 1 105 ? 6.968 37.928 120.177 1.00 37.77 178 THR B O 1
ATOM 1752 N N . PRO B 1 106 ? 4.943 36.961 120.203 1.00 32.59 179 PRO B N 1
ATOM 1753 C CA . PRO B 1 106 ? 4.325 38.188 120.695 1.00 32.09 179 PRO B CA 1
ATOM 1754 C C . PRO B 1 106 ? 4.541 38.285 122.200 1.00 36.16 179 PRO B C 1
ATOM 1755 O O . PRO B 1 106 ? 4.844 37.273 122.836 1.00 42.70 179 PRO B O 1
ATOM 1759 N N . SER B 1 107 ? 4.397 39.480 122.762 1.00 33.95 180 SER B N 1
ATOM 1760 C CA . SER B 1 107 ? 4.322 39.603 124.207 1.00 31.92 180 SER B CA 1
ATOM 1761 C C . SER B 1 107 ? 5.555 39.005 124.877 1.00 32.23 180 SER B C 1
ATOM 1762 O O . SER B 1 107 ? 5.462 38.189 125.797 1.00 29.15 180 SER B O 1
ATOM 1765 N N . PRO B 1 108 ? 6.742 39.388 124.408 1.00 35.66 181 PRO B N 1
ATOM 1766 C CA . PRO B 1 108 ? 7.932 38.762 124.983 1.00 29.25 181 PRO B CA 1
ATOM 1767 C C . PRO B 1 108 ? 8.230 39.263 126.396 1.00 25.24 181 PRO B C 1
ATOM 1768 O O . PRO B 1 108 ? 7.683 40.275 126.820 1.00 31.25 181 PRO B O 1
ATOM 1772 N N . LEU B 1 109 ? 9.116 38.560 127.094 1.00 31.22 182 LEU B N 1
ATOM 1773 C CA . LEU B 1 109 ? 9.606 39.033 128.379 1.00 35.40 182 LEU B CA 1
ATOM 1774 C C . LEU B 1 109 ? 10.322 40.347 128.175 1.00 31.78 182 LEU B C 1
ATOM 1775 O O . LEU B 1 109 ? 11.157 40.465 127.275 1.00 30.56 182 LEU B O 1
ATOM 1780 N N . VAL B 1 110 ? 10.021 41.323 129.023 1.00 30.88 183 VAL B N 1
ATOM 1781 C CA . VAL B 1 110 ? 10.707 42.605 128.978 1.00 24.07 183 VAL B CA 1
ATOM 1782 C C . VAL B 1 110 ? 11.105 43.059 130.370 1.00 30.12 183 VAL B C 1
ATOM 1783 O O . VAL B 1 110 ? 10.627 42.531 131.390 1.00 34.82 183 VAL B O 1
ATOM 1787 N N . VAL B 1 111 ? 12.002 44.033 130.406 1.00 27.66 184 VAL B N 1
ATOM 1788 C CA . VAL B 1 111 ? 12.360 44.692 131.648 1.00 27.60 184 VAL B CA 1
ATOM 1789 C C . VAL B 1 111 ? 12.212 46.190 131.469 1.00 33.34 184 VAL B C 1
ATOM 1790 O O . VAL B 1 111 ? 11.907 46.666 130.374 1.00 28.49 184 VAL B O 1
ATOM 1794 N N . ARG B 1 112 ? 12.447 46.929 132.547 1.00 32.17 185 ARG B N 1
ATOM 1795 C CA . ARG B 1 112 ? 12.400 48.382 132.534 1.00 31.80 185 ARG B CA 1
ATOM 1796 C C . ARG B 1 112 ? 13.839 48.862 132.707 1.00 26.04 185 ARG B C 1
ATOM 1797 O O . ARG B 1 112 ? 14.707 48.073 133.075 1.00 29.11 185 ARG B O 1
ATOM 1805 N N . ASP B 1 113 ? 14.130 50.127 132.433 1.00 25.74 186 ASP B N 1
ATOM 1806 C CA . ASP B 1 113 ? 15.486 50.594 132.727 1.00 38.04 186 ASP B CA 1
ATOM 1807 C C . ASP B 1 113 ? 15.828 50.558 134.228 1.00 37.59 186 ASP B C 1
ATOM 1808 O O . ASP B 1 113 ? 17.000 50.522 134.608 1.00 35.69 186 ASP B O 1
ATOM 1813 N N . SER B 1 114 ? 14.799 50.553 135.071 1.00 35.64 187 SER B N 1
ATOM 1814 C CA . SER B 1 114 ? 14.978 50.543 136.523 1.00 29.91 187 SER B CA 1
ATOM 1815 C C . SER B 1 114 ? 15.118 49.127 137.078 1.00 37.90 187 SER B C 1
ATOM 1816 O O . SER B 1 114 ? 15.367 48.931 138.275 1.00 32.81 187 SER B O 1
ATOM 1819 N N . THR B 1 115 ? 14.946 48.135 136.213 1.00 30.69 188 THR B N 1
ATOM 1820 C CA . THR B 1 115 ? 15.016 46.755 136.663 1.00 32.48 188 THR B CA 1
ATOM 1821 C C . THR B 1 115 ? 16.398 46.464 137.210 1.00 34.76 188 THR B C 1
ATOM 1822 O O . THR B 1 115 ? 17.397 46.869 136.620 1.00 33.72 188 THR B O 1
ATOM 1826 N N . ASN B 1 116 ? 16.443 45.777 138.348 1.00 31.52 189 ASN B N 1
ATOM 1827 C CA . ASN B 1 116 ? 17.697 45.364 138.963 1.00 32.27 189 ASN B CA 1
ATOM 1828 C C . ASN B 1 116 ? 18.529 44.512 138.004 1.00 32.34 189 ASN B C 1
ATOM 1829 O O . ASN B 1 116 ? 18.021 43.556 137.420 1.00 27.85 189 ASN B O 1
ATOM 1834 N N . LEU B 1 117 ? 19.799 44.862 137.840 1.00 37.45 190 LEU B N 1
ATOM 1835 C CA . LEU B 1 117 ? 20.644 44.206 136.847 1.00 32.16 190 LEU B CA 1
ATOM 1836 C C . LEU B 1 117 ? 20.722 42.698 137.075 1.00 32.93 190 LEU B C 1
ATOM 1837 O O . LEU B 1 117 ? 20.645 41.917 136.124 1.00 33.75 190 LEU B O 1
ATOM 1842 N N . GLU B 1 118 ? 20.889 42.286 138.328 1.00 27.75 191 GLU B N 1
ATOM 1843 C CA . GLU B 1 118 ? 21.030 40.864 138.638 1.00 29.54 191 GLU B CA 1
ATOM 1844 C C . GLU B 1 118 ? 19.757 40.085 138.300 1.00 32.37 191 GLU B C 1
ATOM 1845 O O . GLU B 1 118 ? 19.822 38.976 137.772 1.00 31.98 191 GLU B O 1
ATOM 1851 N N . ASP B 1 119 ? 18.601 40.660 138.613 1.00 27.95 192 ASP B N 1
ATOM 1852 C CA . ASP B 1 119 ? 17.334 40.075 138.197 1.00 30.12 192 ASP B CA 1
ATOM 1853 C C . ASP B 1 119 ? 17.263 39.956 136.667 1.00 33.04 192 ASP B C 1
ATOM 1854 O O . ASP B 1 119 ? 16.931 38.903 136.125 1.00 28.54 192 ASP B O 1
ATOM 1859 N N . ALA B 1 120 ? 17.564 41.041 135.966 1.00 27.96 193 ALA B N 1
ATOM 1860 C CA . ALA B 1 120 ? 17.522 41.019 134.508 1.00 30.02 193 ALA B CA 1
ATOM 1861 C C . ALA B 1 120 ? 18.474 39.962 133.960 1.00 28.68 193 ALA B C 1
ATOM 1862 O O . ALA B 1 120 ? 18.141 39.239 133.023 1.00 28.73 193 ALA B O 1
ATOM 1864 N N . ALA B 1 121 ? 19.652 39.845 134.564 1.00 25.09 194 ALA B N 1
ATOM 1865 C CA . ALA B 1 121 ? 20.651 38.896 134.065 1.00 32.27 194 ALA B CA 1
ATOM 1866 C C . ALA B 1 121 ? 20.111 37.464 134.091 1.00 31.66 194 ALA B C 1
ATOM 1867 O O . ALA B 1 121 ? 20.271 36.696 133.133 1.00 34.43 194 ALA B O 1
ATOM 1869 N N . ARG B 1 122 ? 19.471 37.120 135.196 1.00 28.10 195 ARG B N 1
ATOM 1870 C CA . ARG B 1 122 ? 18.826 35.830 135.384 1.00 34.50 195 ARG B CA 1
ATOM 1871 C C . ARG B 1 122 ? 17.808 35.566 134.263 1.00 29.85 195 ARG B C 1
ATOM 1872 O O . ARG B 1 122 ? 17.758 34.475 133.690 1.00 34.07 195 ARG B O 1
ATOM 1880 N N . LEU B 1 123 ? 17.005 36.580 133.945 1.00 23.49 196 LEU B N 1
ATOM 1881 C CA . LEU B 1 123 ? 15.920 36.452 132.982 1.00 30.20 196 LEU B CA 1
ATOM 1882 C C . LEU B 1 123 ? 16.442 36.185 131.584 1.00 31.82 196 LEU B C 1
ATOM 1883 O O . LEU B 1 123 ? 15.835 35.435 130.824 1.00 28.26 196 LEU B O 1
ATOM 1888 N N . LEU B 1 124 ? 17.556 36.817 131.240 1.00 36.39 197 LEU B N 1
ATOM 1889 C CA . LEU B 1 124 ? 18.136 36.645 129.916 1.00 33.98 197 LEU B CA 1
ATOM 1890 C C . LEU B 1 124 ? 18.151 35.170 129.560 1.00 36.01 197 LEU B C 1
ATOM 1891 O O . LEU B 1 124 ? 17.893 34.783 128.425 1.00 47.32 197 LEU B O 1
ATOM 1896 N N . LEU B 1 125 ? 18.445 34.349 130.555 1.00 33.34 198 LEU B N 1
ATOM 1897 C CA . LEU B 1 125 ? 18.635 32.929 130.346 1.00 30.38 198 LEU B CA 1
ATOM 1898 C C . LEU B 1 125 ? 17.327 32.155 130.393 1.00 35.25 198 LEU B C 1
ATOM 1899 O O . LEU B 1 125 ? 17.304 30.956 130.150 1.00 41.30 198 LEU B O 1
ATOM 1904 N N . GLU B 1 126 ? 16.227 32.830 130.706 1.00 26.11 199 GLU B N 1
ATOM 1905 C CA . GLU B 1 126 ? 14.955 32.128 130.782 1.00 30.48 199 GLU B CA 1
ATOM 1906 C C . GLU B 1 126 ? 14.108 32.312 129.529 1.00 43.15 199 GLU B C 1
ATOM 1907 O O . GLU B 1 126 ? 13.054 31.706 129.413 1.00 36.24 199 GLU B O 1
ATOM 1913 N N . THR B 1 127 ? 14.581 33.140 128.599 1.00 31.06 200 THR B N 1
ATOM 1914 C CA . THR B 1 127 ? 13.882 33.384 127.334 1.00 37.52 200 THR B CA 1
ATOM 1915 C C . THR B 1 127 ? 14.681 32.816 126.162 1.00 43.49 200 THR B C 1
ATOM 1916 O O . THR B 1 127 ? 15.892 32.962 126.109 1.00 26.13 200 THR B O 1
ATOM 1920 N N . LYS B 1 128 ? 14.019 32.155 125.218 1.00 31.14 201 LYS B N 1
ATOM 1921 C CA . LYS B 1 128 ? 14.754 31.592 124.082 1.00 32.74 201 LYS B CA 1
ATOM 1922 C C . LYS B 1 128 ? 15.405 32.715 123.280 1.00 24.31 201 LYS B C 1
ATOM 1923 O O . LYS B 1 128 ? 16.453 32.540 122.671 1.00 30.34 201 LYS B O 1
ATOM 1929 N N . PHE B 1 129 ? 14.783 33.885 123.305 1.00 22.55 202 PHE B N 1
ATOM 1930 C CA . PHE B 1 129 ? 15.332 35.051 122.628 1.00 23.44 202 PHE B CA 1
ATOM 1931 C C . PHE B 1 129 ? 16.692 35.489 123.196 1.00 34.29 202 PHE B C 1
ATOM 1932 O O . PHE B 1 129 ? 17.483 36.125 122.497 1.00 23.76 202 PHE B O 1
ATOM 1940 N N . ARG B 1 130 ? 16.965 35.153 124.452 1.00 27.83 203 ARG B N 1
ATOM 1941 C CA . ARG B 1 130 ? 18.265 35.447 125.058 1.00 24.07 203 ARG B CA 1
ATOM 1942 C C . ARG B 1 130 ? 18.601 36.940 125.129 1.00 19.91 203 ARG B C 1
ATOM 1943 O O . ARG B 1 130 ? 19.751 37.315 125.348 1.00 23.47 203 ARG B O 1
ATOM 1951 N N . ARG B 1 131 ? 17.591 37.781 124.946 1.00 22.82 204 ARG B N 1
ATOM 1952 C CA . ARG B 1 131 ? 17.727 39.221 125.101 1.00 25.78 204 ARG B CA 1
ATOM 1953 C C . ARG B 1 131 ? 16.448 39.688 125.777 1.00 23.43 204 ARG B C 1
ATOM 1954 O O . ARG B 1 131 ? 15.422 39.015 125.707 1.00 30.69 204 ARG B O 1
ATOM 1962 N N . LEU B 1 132 ? 16.501 40.845 126.420 1.00 22.73 205 LEU B N 1
ATOM 1963 C CA . LEU B 1 132 ? 15.305 41.411 127.032 1.00 20.79 205 LEU B CA 1
ATOM 1964 C C . LEU B 1 132 ? 15.095 42.782 126.466 1.00 27.67 205 LEU B C 1
ATOM 1965 O O . LEU B 1 132 ? 15.882 43.684 126.742 1.00 25.30 205 LEU B O 1
ATOM 1970 N N . PRO B 1 133 ? 14.043 42.944 125.642 1.00 23.56 206 PRO B N 1
ATOM 1971 C CA . PRO B 1 133 ? 13.697 44.305 125.234 1.00 30.46 206 PRO B CA 1
ATOM 1972 C C . PRO B 1 133 ? 13.493 45.129 126.504 1.00 34.90 206 PRO B C 1
ATOM 1973 O O . PRO B 1 133 ? 12.992 44.599 127.488 1.00 26.63 206 PRO B O 1
ATOM 1977 N N . VAL B 1 134 ? 13.897 46.392 126.488 1.00 27.06 207 VAL B N 1
ATOM 1978 C CA . VAL B 1 134 ? 13.634 47.270 127.614 1.00 30.39 207 VAL B CA 1
ATOM 1979 C C . VAL B 1 134 ? 12.555 48.237 127.160 1.00 35.38 207 VAL B C 1
ATOM 1980 O O . VAL B 1 134 ? 12.647 48.815 126.071 1.00 34.49 207 VAL B O 1
ATOM 1984 N N . VAL B 1 135 ? 11.511 48.372 127.969 1.00 27.25 208 VAL B N 1
ATOM 1985 C CA . VAL B 1 135 ? 10.405 49.260 127.626 1.00 21.91 208 VAL B CA 1
ATOM 1986 C C . VAL B 1 135 ? 10.248 50.350 128.670 1.00 32.38 208 VAL B C 1
ATOM 1987 O O . VAL B 1 135 ? 10.747 50.217 129.793 1.00 29.49 208 VAL B O 1
ATOM 1991 N N . ASP B 1 136 ? 9.561 51.426 128.296 1.00 35.13 209 ASP B N 1
ATOM 1992 C CA . ASP B 1 136 ? 9.220 52.491 129.238 1.00 38.90 209 ASP B CA 1
ATOM 1993 C C . ASP B 1 136 ? 7.815 52.239 129.752 1.00 44.21 209 ASP B C 1
ATOM 1994 O O . ASP B 1 136 ? 7.242 51.179 129.487 1.00 39.37 209 ASP B O 1
ATOM 1999 N N . ALA B 1 137 ? 7.262 53.213 130.473 1.00 41.93 210 ALA B N 1
ATOM 2000 C CA . ALA B 1 137 ? 5.975 53.057 131.141 1.00 40.50 210 ALA B CA 1
ATOM 2001 C C . ALA B 1 137 ? 4.830 52.928 130.139 1.00 44.74 210 ALA B C 1
ATOM 2002 O O . ALA B 1 137 ? 3.753 52.429 130.469 1.00 46.85 210 ALA B O 1
ATOM 2004 N N . ASP B 1 138 ? 5.089 53.371 128.913 1.00 42.87 211 ASP B N 1
ATOM 2005 C CA . ASP B 1 138 ? 4.128 53.299 127.825 1.00 45.51 211 ASP B CA 1
ATOM 2006 C C . ASP B 1 138 ? 4.317 52.059 126.970 1.00 51.63 211 ASP B C 1
ATOM 2007 O O . ASP B 1 138 ? 3.652 51.903 125.949 1.00 40.87 211 ASP B O 1
ATOM 2012 N N . GLY B 1 139 ? 5.224 51.181 127.376 1.00 41.55 212 GLY B N 1
ATOM 2013 C CA . GLY B 1 139 ? 5.454 49.968 126.618 1.00 37.88 212 GLY B CA 1
ATOM 2014 C C . GLY B 1 139 ? 6.231 50.196 125.335 1.00 40.70 212 GLY B C 1
ATOM 2015 O O . GLY B 1 139 ? 6.364 49.278 124.530 1.00 36.09 212 GLY B O 1
ATOM 2016 N N . LYS B 1 140 ? 6.751 51.410 125.151 1.00 35.44 213 LYS B N 1
ATOM 2017 C CA . LYS B 1 140 ? 7.626 51.714 124.020 1.00 40.60 213 LYS B CA 1
ATOM 2018 C C . LYS B 1 140 ? 9.004 51.093 124.192 1.00 36.57 213 LYS B C 1
ATOM 2019 O O . LYS B 1 140 ? 9.577 51.127 125.278 1.00 40.05 213 LYS B O 1
ATOM 2025 N N . LEU B 1 141 ? 9.535 50.546 123.108 1.00 33.40 214 LEU B N 1
ATOM 2026 C CA . LEU B 1 141 ? 10.882 50.006 123.111 1.00 33.22 214 LEU B CA 1
ATOM 2027 C C . LEU B 1 141 ? 11.911 51.116 123.318 1.00 38.11 214 LEU B C 1
ATOM 2028 O O . LEU B 1 141 ? 12.005 52.033 122.504 1.00 37.40 214 LEU B O 1
ATOM 2033 N N . ILE B 1 142 ? 12.684 51.041 124.402 1.00 33.38 215 ILE B N 1
ATOM 2034 C CA . ILE B 1 142 ? 13.703 52.059 124.654 1.00 36.53 215 ILE B CA 1
ATOM 2035 C C . ILE B 1 142 ? 15.119 51.509 124.648 1.00 30.73 215 ILE B C 1
ATOM 2036 O O . ILE B 1 142 ? 16.087 52.265 124.660 1.00 43.84 215 ILE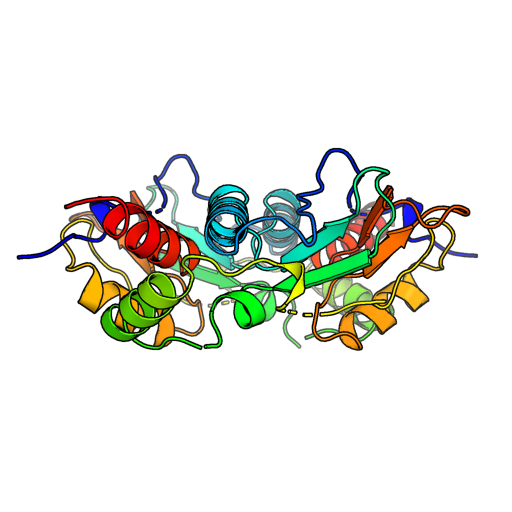 B O 1
ATOM 2041 N N . GLY B 1 143 ? 15.240 50.193 124.597 1.00 32.01 216 GLY B N 1
ATOM 2042 C CA . GLY B 1 143 ? 16.547 49.580 124.577 1.00 37.64 216 GLY B CA 1
ATOM 2043 C C . GLY B 1 143 ? 16.420 48.085 124.542 1.00 29.82 216 GLY B C 1
ATOM 2044 O O . GLY B 1 143 ? 15.321 47.547 124.489 1.00 35.50 216 GLY B O 1
ATOM 2045 N N . ILE B 1 144 ? 17.554 47.407 124.570 1.00 28.73 217 ILE B N 1
ATOM 2046 C CA . ILE B 1 144 ? 17.537 45.972 124.727 1.00 27.44 217 ILE B CA 1
ATOM 2047 C C . ILE B 1 144 ? 18.719 45.554 125.577 1.00 27.61 217 ILE B C 1
ATOM 2048 O O . ILE B 1 144 ? 19.792 46.156 125.486 1.00 30.17 217 ILE B O 1
ATOM 2053 N N . LEU B 1 145 ? 18.511 44.550 126.430 1.00 24.65 218 LEU B N 1
ATOM 2054 C CA . LEU B 1 145 ? 19.587 43.998 127.241 1.00 31.01 218 LEU B CA 1
ATOM 2055 C C . LEU B 1 145 ? 20.010 42.678 126.639 1.00 24.44 218 LEU B C 1
ATOM 2056 O O . LEU B 1 145 ? 19.201 41.761 126.508 1.00 24.95 218 LEU B O 1
ATOM 2061 N N . THR B 1 146 ? 21.282 42.594 126.268 1.00 25.78 219 THR B N 1
ATOM 2062 C CA . THR B 1 146 ? 21.834 41.389 125.681 1.00 32.54 219 THR B CA 1
ATOM 2063 C C . THR B 1 146 ? 22.787 40.764 126.684 1.00 25.84 219 THR B C 1
ATOM 2064 O O . THR B 1 146 ? 23.201 41.422 127.630 1.00 26.89 219 THR B O 1
ATOM 2068 N N . ARG B 1 147 ? 23.164 39.510 126.459 1.00 26.25 220 ARG B N 1
ATOM 2069 C CA . ARG B 1 147 ? 24.181 38.876 127.288 1.00 28.01 220 ARG B CA 1
ATOM 2070 C C . ARG B 1 147 ? 25.484 39.664 127.233 1.00 37.78 220 ARG B C 1
ATOM 2071 O O . ARG B 1 147 ? 26.181 39.792 128.243 1.00 30.69 220 ARG B O 1
ATOM 2079 N N . GLY B 1 148 ? 25.799 40.196 126.054 1.00 30.27 221 GLY B N 1
ATOM 2080 C CA . GLY B 1 148 ? 26.973 41.029 125.883 1.00 30.52 221 GLY B CA 1
ATOM 2081 C C . GLY B 1 148 ? 26.945 42.267 126.755 1.00 26.78 221 GLY B C 1
ATOM 2082 O O . GLY B 1 148 ? 27.972 42.670 127.300 1.00 29.31 221 GLY B O 1
ATOM 2083 N N . ASN B 1 149 ? 25.775 42.886 126.877 1.00 26.85 222 ASN B N 1
ATOM 2084 C CA . ASN B 1 149 ? 25.621 44.037 127.764 1.00 27.33 222 ASN B CA 1
ATOM 2085 C C . ASN B 1 149 ? 25.922 43.665 129.214 1.00 29.83 222 ASN B C 1
ATOM 2086 O O . ASN B 1 149 ? 26.535 44.436 129.954 1.00 31.24 222 ASN B O 1
ATOM 2091 N N . VAL B 1 150 ? 25.474 42.484 129.619 1.00 23.24 223 VAL B N 1
ATOM 2092 C CA . VAL B 1 150 ? 25.647 42.047 131.001 1.00 24.87 223 VAL B CA 1
ATOM 2093 C C . VAL B 1 150 ? 27.110 41.746 131.254 1.00 32.84 223 VAL B C 1
ATOM 2094 O O . VAL B 1 150 ? 27.631 42.088 132.300 1.00 27.88 223 VAL B O 1
ATOM 2098 N N . VAL B 1 151 ? 27.785 41.126 130.289 1.00 30.33 224 VAL B N 1
ATOM 2099 C CA . VAL B 1 151 ? 29.216 40.900 130.428 1.00 27.61 224 VAL B CA 1
ATOM 2100 C C . VAL B 1 151 ? 29.956 42.238 130.526 1.00 28.83 224 VAL B C 1
ATOM 2101 O O . VAL B 1 151 ? 30.862 42.404 131.341 1.00 33.73 224 VAL B O 1
ATOM 2105 N N . ARG B 1 152 ? 29.568 43.190 129.685 1.00 33.55 225 ARG B N 1
ATOM 2106 C CA . ARG B 1 152 ? 30.171 44.514 129.710 1.00 40.83 225 ARG B CA 1
ATOM 2107 C C . ARG B 1 152 ? 30.023 45.137 131.095 1.00 39.58 225 ARG B C 1
ATOM 2108 O O . ARG B 1 152 ? 30.940 45.788 131.596 1.00 41.68 225 ARG B O 1
ATOM 2116 N N . ALA B 1 153 ? 28.871 44.927 131.722 1.00 36.13 226 ALA B N 1
ATOM 2117 C CA . ALA B 1 153 ? 28.638 45.454 133.063 1.00 34.04 226 ALA B CA 1
ATOM 2118 C C . ALA B 1 153 ? 29.587 44.832 134.086 1.00 40.93 226 ALA B C 1
ATOM 2119 O O . ALA B 1 153 ? 30.225 45.543 134.863 1.00 47.59 226 ALA B O 1
ATOM 2121 N N . ALA B 1 154 ? 29.668 43.505 134.100 1.00 33.68 227 ALA B N 1
ATOM 2122 C CA . ALA B 1 154 ? 30.590 42.817 135.000 1.00 33.68 227 ALA B CA 1
ATOM 2123 C C . ALA B 1 154 ? 32.021 43.330 134.817 1.00 42.80 227 ALA B C 1
ATOM 2124 O O . ALA B 1 154 ? 32.742 43.540 135.797 1.00 48.99 227 ALA B O 1
ATOM 2126 N N . LEU B 1 155 ? 32.428 43.538 133.566 1.00 36.07 228 LEU B N 1
ATOM 2127 C CA . LEU B 1 155 ? 33.765 44.047 133.276 1.00 38.91 228 LEU B CA 1
ATOM 2128 C C . LEU B 1 155 ? 33.975 45.445 133.828 1.00 47.48 228 LEU B C 1
ATOM 2129 O O . LEU B 1 155 ? 34.998 45.730 134.450 1.00 48.82 228 LEU B O 1
ATOM 2134 N N . GLN B 1 156 ? 33.007 46.320 133.583 1.00 46.41 229 GLN B N 1
ATOM 2135 C CA . GLN B 1 156 ? 33.127 47.711 133.995 1.00 58.39 229 GLN B CA 1
ATOM 2136 C C . GLN B 1 156 ? 33.158 47.812 135.509 1.00 61.59 229 GLN B C 1
ATOM 2137 O O . GLN B 1 156 ? 33.868 48.642 136.079 1.00 59.63 229 GLN B O 1
ATOM 2143 N N . ILE B 1 157 ? 32.380 46.956 136.158 1.00 53.54 230 ILE B N 1
ATOM 2144 C CA . ILE B 1 157 ? 32.333 46.917 137.608 1.00 48.36 230 ILE B CA 1
ATOM 2145 C C . ILE B 1 157 ? 33.681 46.500 138.189 1.00 52.36 230 ILE B C 1
ATOM 2146 O O . ILE B 1 157 ? 34.195 47.151 139.103 1.00 62.79 230 ILE B O 1
ATOM 2151 N N . LYS B 1 158 ? 34.259 45.426 137.658 1.00 49.83 231 LYS B N 1
ATOM 2152 C CA . LYS B 1 158 ? 35.587 44.991 138.086 1.00 51.95 231 LYS B CA 1
ATOM 2153 C C . LYS B 1 158 ? 36.556 46.174 138.026 1.00 73.97 231 LYS B C 1
ATOM 2154 O O . LYS B 1 158 ? 37.551 46.218 138.749 1.00 81.23 231 LYS B O 1
ATOM 2160 N N . ARG B 1 159 ? 36.246 46.920 137.125 1.00 55.72 232 ARG B N 1
ATOM 2161 C CA . ARG B 1 159 ? 37.103 48.089 136.971 1.00 70.21 232 ARG B CA 1
ATOM 2162 C C . ARG B 1 159 ? 36.675 49.214 137.908 1.00 73.95 232 ARG B C 1
ATOM 2163 O O . ARG B 1 159 ? 36.287 50.293 137.461 1.00 72.34 232 ARG B O 1
ATOM 2171 N N . ASN B 1 160 ? 36.748 48.953 139.209 1.00 30.00 233 ASN B N 1
ATOM 2172 C CA . ASN B 1 160 ? 36.368 49.942 140.211 1.00 30.00 233 ASN B CA 1
ATOM 2173 C C . ASN B 1 160 ? 36.610 49.445 141.632 1.00 30.00 233 ASN B C 1
ATOM 2174 O O . ASN B 1 160 ? 36.510 48.249 141.907 1.00 30.00 233 ASN B O 1
ATOM 2179 N N . ALA B 1 161 ? 36.929 50.370 142.531 1.00 30.00 234 ALA B N 1
ATOM 2180 C CA . ALA B 1 161 ? 37.186 50.027 143.925 1.00 30.00 234 ALA B CA 1
ATOM 2181 C C . ALA B 1 161 ? 35.919 49.528 144.612 1.00 30.00 234 ALA B C 1
ATOM 2182 O O . ALA B 1 161 ? 35.886 48.419 145.145 1.00 30.00 234 ALA B O 1
#

GO terms:
  GO:0045454 cell redox homeostasis (P, IDA)
  GO:0005886 plasma membrane (C, HDA)
  GO:0009507 chloroplast (C, HDA)
  GO:0009570 chloroplast stroma (C, HDA)
  GO:0051776 detection of redox state (P, IMP)
  GO:0030234 enzyme regulator activity (F, IPI)